Protein AF-A0A952QM50-F1 (afdb_monomer)

Nearest PDB structures (foldseek):
  8jke-assembly1_H  TM=6.661E-01  e=2.172E+00  Streptomyces coelicolor A3(2)
  1eif-assembly1_A  TM=3.981E-01  e=1.928E+00  Methanocaldococcus jannaschii
  8y0w-assembly1_5  TM=3.726E-01  e=3.294E+00  Homo sapiens

Foldseek 3Di:
DDDDPDDDPDPDDDDQDVVRFDWDDLQVWIDGVVVQWTPDFACQLVPDDGPPDDDDPPDDDDDDDRHRDPCLSQVLHPGRTHDQVVCPPQADDSRSHCDPVRVVSVVQSPPDPAQHPVQLVVLLVVLLVVVVVVQVVQQVVVVVDPVADPPSHPPPDPVVSVVSSVRSNQVSQFDDDDPDTDRPVVVVVVPDPDPPPPQAFFDDFLNFTWGWWDQDWDQDPLGIFGKTWIGTPVDPFIAIDGDPVFFPDKDFDQQDQDDLVLCQRRLVVVVHHSPDQCCVPSVAGWDWAADSPARMITIGGPRVVVVRPPHDGNSVSNND

Solvent-accessible surface area (backbone atoms only — not comparable to full-atom values): 19666 Å² total; per-residue (Å²): 136,82,87,82,80,79,81,77,86,59,97,66,75,84,76,79,53,92,86,65,74,70,72,45,82,35,84,80,34,42,35,27,72,93,75,60,24,42,82,47,68,60,55,56,45,67,66,59,95,70,90,82,69,86,64,62,94,86,47,79,76,76,90,74,82,79,65,72,33,76,68,62,50,42,64,83,41,93,51,51,36,65,39,55,88,80,36,74,88,84,48,84,67,90,51,52,53,92,47,82,72,49,60,48,54,63,67,65,68,57,90,58,103,62,72,52,76,66,45,32,53,49,27,17,50,49,31,35,52,52,54,49,51,54,40,50,55,50,36,49,57,44,75,74,35,86,89,53,64,96,77,73,45,66,80,85,54,70,67,57,56,58,50,24,32,53,46,11,40,54,56,40,48,53,45,68,66,85,96,45,73,51,45,74,64,61,68,65,64,72,75,56,93,66,79,77,75,73,86,53,57,63,48,78,56,82,92,40,67,12,44,54,61,53,72,42,82,45,81,46,94,93,45,77,45,63,31,40,33,34,43,38,85,90,43,98,46,30,35,71,49,76,38,74,94,53,49,79,45,78,45,79,49,79,75,66,87,44,71,70,54,37,47,23,52,53,29,45,77,72,77,40,54,68,83,60,70,46,33,83,79,66,79,44,59,51,38,79,40,38,35,84,54,80,34,34,36,34,33,26,46,37,65,58,61,57,69,61,55,79,53,47,47,22,57,62,59,67,75,107

Radius of gyration: 29.77 Å; Cα contacts (8 Å, |Δi|>4): 403; chains: 1; bounding box: 66×48×97 Å

Secondary structure (DSSP, 8-state):
---------SSPPPPPPTTPPP-EEETTEEEEGGGTEESS---TTTT-----S---TTPPPP-------HHHHTTT-S-TT-SGGG-TTT---SSS---HHHHHHHHHHS-SSPPPHHHHHHHHHHHHHHHHHHHHHHHHHHHT-TTS-TT-SGGG--HHHHHHHHHHHHHHT-EEETTEEE-THHHHHTS----------EEEETTEEEE--EEEEEEETTEEEEEEEEE-SSSSSEEEE--GGG-SEEEE----SSHHHHHHHHHHHTT--TT--THHHHSS-EEEEE-SSTTEEEEEEHHHHHHT-SB--THHHHH-

Sequence (320 aa):
MDSASADNVGNEPPRLIPFAHLVVQMRNRAYMPQLGRFLQPDPNATALTLIEATSFHGRGMGALVAAFDVQGLYGDGMNLYEYLGSSPWNSSDPLGLYEWDDFWEDAFSANFGLPGPSDFITGALQSLVEEYSANLDWDVEWALNWDLPDDAHSRLDNRWVVTAMGRGLYDAFDFGIGDHRFNPLDRFAVGSGSKSRFHQRRIGVGGGSANFSARIHIKVKSGSYHVNVFRSPKYKHKFVVFPESAIKEKVRITPQGNSDADIAAANARFGKSRRYNWVNEYGVPCTWHHDNVRGRLYLVPSDLHNRVKPHIGGGKTWYE

Mean predicted aligned error: 18.15 Å

Structure (mmCIF, N/CA/C/O backbone):
data_AF-A0A952QM50-F1
#
_entry.id   AF-A0A952QM50-F1
#
loop_
_atom_site.group_PDB
_atom_site.id
_atom_site.type_symbol
_atom_site.label_atom_id
_atom_site.label_alt_id
_atom_site.label_comp_id
_atom_site.label_asym_id
_atom_site.label_entity_id
_atom_site.label_seq_id
_atom_site.pdbx_PDB_ins_code
_atom_site.Cartn_x
_atom_site.Cartn_y
_atom_site.Cartn_z
_atom_site.occupancy
_atom_site.B_iso_or_equiv
_atom_site.auth_seq_id
_atom_site.auth_comp_id
_atom_site.auth_asym_id
_atom_site.auth_atom_id
_atom_site.pdbx_PDB_model_num
ATOM 1 N N . MET A 1 1 ? 43.927 0.955 -67.830 1.00 43.06 1 MET A N 1
ATOM 2 C CA . MET A 1 1 ? 42.917 -0.115 -67.723 1.00 43.06 1 MET A CA 1
ATOM 3 C C . MET A 1 1 ? 41.588 0.564 -67.893 1.00 43.06 1 MET A C 1
ATOM 5 O O . MET A 1 1 ? 41.245 1.420 -67.087 1.00 43.06 1 MET A O 1
ATOM 9 N N . ASP A 1 2 ? 40.989 0.295 -69.041 1.00 38.09 2 ASP A N 1
ATOM 10 C CA . ASP A 1 2 ? 39.933 1.091 -69.636 1.00 38.09 2 ASP A CA 1
ATOM 11 C C . ASP A 1 2 ? 38.591 0.963 -68.918 1.00 38.09 2 ASP A C 1
ATOM 13 O O . ASP A 1 2 ? 38.259 -0.050 -68.303 1.00 38.09 2 ASP A O 1
ATOM 17 N N . SER A 1 3 ? 37.848 2.056 -69.034 1.00 51.47 3 SER A N 1
ATOM 18 C CA . SER A 1 3 ? 36.453 2.263 -68.679 1.00 51.47 3 SER A CA 1
ATOM 19 C C . SER A 1 3 ? 35.520 1.141 -69.137 1.00 51.47 3 SER A C 1
ATOM 21 O O . SER A 1 3 ? 35.507 0.778 -70.312 1.00 51.47 3 SER A O 1
ATOM 23 N N . ALA A 1 4 ? 34.622 0.731 -68.244 1.00 41.38 4 ALA A N 1
ATOM 24 C CA . ALA A 1 4 ? 33.346 0.132 -68.612 1.00 41.38 4 ALA A CA 1
ATOM 25 C C . ALA A 1 4 ? 32.219 0.891 -67.895 1.00 41.38 4 ALA A C 1
ATOM 27 O O . ALA A 1 4 ? 31.665 0.429 -66.901 1.00 41.38 4 ALA A O 1
ATOM 28 N N . SER A 1 5 ? 31.906 2.093 -68.385 1.00 46.12 5 SER A N 1
ATOM 29 C CA . SER A 1 5 ? 30.578 2.673 -68.197 1.00 46.12 5 SER A CA 1
ATOM 30 C C . SER A 1 5 ? 29.661 2.024 -69.229 1.00 46.12 5 SER A C 1
ATOM 32 O O . SER A 1 5 ? 29.795 2.277 -70.425 1.00 46.12 5 SER A O 1
ATOM 34 N N . ALA A 1 6 ? 28.770 1.143 -68.783 1.00 48.94 6 ALA A N 1
ATOM 35 C CA . ALA A 1 6 ? 27.661 0.713 -69.617 1.00 48.94 6 ALA A CA 1
ATOM 36 C C . ALA A 1 6 ? 26.685 1.891 -69.729 1.00 48.94 6 ALA A C 1
ATOM 38 O O . ALA A 1 6 ? 26.122 2.331 -68.726 1.00 48.94 6 ALA A O 1
ATOM 39 N N . ASP A 1 7 ? 26.539 2.424 -70.940 1.00 46.28 7 ASP A N 1
ATOM 40 C CA . ASP A 1 7 ? 25.549 3.443 -71.262 1.00 46.28 7 ASP A CA 1
ATOM 41 C C . ASP A 1 7 ? 24.138 2.908 -70.977 1.00 46.28 7 ASP A C 1
ATOM 43 O O . ASP A 1 7 ? 23.662 1.960 -71.607 1.00 46.28 7 ASP A O 1
ATOM 47 N N . ASN A 1 8 ? 23.467 3.533 -70.008 1.00 46.00 8 ASN A N 1
ATOM 48 C CA . ASN A 1 8 ? 22.067 3.292 -69.682 1.00 46.00 8 ASN A CA 1
ATOM 49 C C . ASN A 1 8 ? 21.171 3.949 -70.738 1.00 46.00 8 ASN A C 1
ATOM 51 O O . ASN A 1 8 ? 20.809 5.122 -70.630 1.00 46.00 8 ASN A O 1
ATOM 55 N N . VAL A 1 9 ? 20.767 3.181 -71.747 1.00 52.59 9 VAL A N 1
ATOM 56 C CA . VAL A 1 9 ? 19.596 3.517 -72.562 1.00 52.59 9 VAL A CA 1
ATOM 57 C C . VAL A 1 9 ? 18.373 2.888 -71.894 1.00 52.59 9 VAL A C 1
ATOM 59 O O . VAL A 1 9 ? 18.065 1.720 -72.106 1.00 52.59 9 VAL A O 1
ATOM 62 N N . GLY A 1 10 ? 17.684 3.678 -71.070 1.00 48.19 10 GLY A N 1
ATOM 63 C CA . GLY A 1 10 ? 16.445 3.292 -70.390 1.00 48.19 10 GLY A CA 1
ATOM 64 C C . GLY A 1 10 ? 16.613 3.150 -68.878 1.00 48.19 10 GLY A C 1
ATOM 65 O O . GLY A 1 10 ? 17.671 2.770 -68.399 1.00 48.19 10 GLY A O 1
ATOM 66 N N . ASN A 1 11 ? 15.554 3.472 -68.135 1.00 57.72 11 ASN A N 1
ATOM 67 C CA . ASN A 1 11 ? 15.418 3.443 -66.669 1.00 57.72 11 ASN A CA 1
ATOM 68 C C . ASN A 1 11 ? 15.654 2.062 -65.992 1.00 57.72 11 ASN A C 1
ATOM 70 O O . ASN A 1 11 ? 15.053 1.783 -64.956 1.00 57.72 11 ASN A O 1
ATOM 74 N N . GLU A 1 12 ? 16.486 1.171 -66.536 1.00 50.12 12 GLU A N 1
ATOM 75 C CA . GLU A 1 12 ? 16.910 -0.036 -65.824 1.00 50.12 12 GLU A CA 1
ATOM 76 C C . GLU A 1 12 ? 17.997 0.323 -64.791 1.00 50.12 12 GLU A C 1
ATOM 78 O O . GLU A 1 12 ? 18.983 0.983 -65.134 1.00 50.12 12 GLU A O 1
ATOM 83 N N . PRO A 1 13 ? 17.857 -0.093 -63.517 1.00 55.81 13 PRO A N 1
ATOM 84 C CA . PRO A 1 13 ? 18.956 0.004 -62.567 1.00 55.81 13 PRO A CA 1
ATOM 85 C C . PRO A 1 13 ? 20.148 -0.818 -63.091 1.00 55.81 13 PRO A C 1
ATOM 87 O O . PRO A 1 13 ? 19.938 -1.870 -63.704 1.00 55.81 13 PRO A O 1
ATOM 90 N N . PRO A 1 14 ? 21.395 -0.361 -62.869 1.00 61.56 14 PRO A N 1
ATOM 91 C CA . PRO A 1 14 ? 22.587 -1.019 -63.393 1.00 61.56 14 PRO A CA 1
ATOM 92 C C . PRO A 1 14 ? 22.577 -2.509 -63.040 1.00 61.56 14 PRO A C 1
ATOM 94 O O . PRO A 1 14 ? 22.462 -2.888 -61.872 1.00 61.56 14 PRO A O 1
ATOM 97 N N . ARG A 1 15 ? 22.671 -3.363 -64.066 1.00 61.50 15 ARG A N 1
ATOM 98 C CA . ARG A 1 15 ? 22.699 -4.818 -63.893 1.00 61.50 15 ARG A CA 1
ATOM 99 C C . ARG A 1 15 ? 23.936 -5.191 -63.081 1.00 61.50 15 ARG A C 1
ATOM 101 O O . ARG A 1 15 ? 25.042 -4.758 -63.399 1.00 61.50 15 ARG A O 1
ATOM 108 N N . LEU A 1 16 ? 23.740 -5.996 -62.038 1.00 62.84 16 LEU A N 1
ATOM 109 C CA . LEU A 1 16 ? 24.827 -6.518 -61.215 1.00 62.84 16 LEU A CA 1
ATOM 110 C C . LEU A 1 16 ? 25.832 -7.248 -62.119 1.00 62.84 16 LEU A C 1
ATOM 112 O O . LEU A 1 16 ? 25.495 -8.225 -62.787 1.00 62.84 16 LEU A O 1
ATOM 116 N N . ILE A 1 17 ? 27.059 -6.737 -62.158 1.00 65.62 17 ILE A N 1
ATOM 117 C CA . ILE A 1 17 ? 28.198 -7.356 -62.839 1.00 65.62 17 ILE A CA 1
ATOM 118 C C . ILE A 1 17 ? 28.398 -8.752 -62.215 1.00 65.62 17 ILE A C 1
ATOM 120 O O . ILE A 1 17 ? 28.196 -8.888 -61.003 1.00 65.62 17 ILE A O 1
ATOM 124 N N . PRO A 1 18 ? 28.782 -9.804 -62.965 1.00 63.22 18 PRO A N 1
ATOM 125 C CA . PRO A 1 18 ? 29.191 -11.066 -62.351 1.00 63.22 18 PRO A CA 1
ATOM 126 C C . PRO A 1 18 ? 30.206 -10.793 -61.228 1.00 63.22 18 PRO A C 1
ATOM 128 O O . PRO A 1 18 ? 31.147 -10.031 -61.441 1.00 63.22 18 PRO A O 1
ATOM 131 N N . PHE A 1 19 ? 29.990 -11.376 -60.043 1.00 62.59 19 PHE A N 1
ATOM 132 C CA . PHE A 1 19 ? 30.742 -11.127 -58.794 1.00 62.59 19 PHE A CA 1
ATOM 133 C C . PHE A 1 19 ? 30.461 -9.805 -58.056 1.00 62.59 19 PHE A C 1
ATOM 135 O O . PHE A 1 19 ? 31.158 -9.479 -57.097 1.00 62.59 19 PHE A O 1
ATOM 142 N N . ALA A 1 20 ? 29.423 -9.054 -58.427 1.00 72.38 20 ALA A N 1
ATOM 143 C CA . ALA A 1 20 ? 28.951 -7.957 -57.589 1.00 72.38 20 ALA A CA 1
ATOM 144 C C . ALA A 1 20 ? 28.348 -8.505 -56.280 1.00 72.38 20 ALA A C 1
ATOM 146 O O . ALA A 1 20 ? 27.441 -9.342 -56.286 1.00 72.38 20 ALA A O 1
ATOM 147 N N . HIS A 1 21 ? 28.856 -8.015 -55.151 1.00 79.44 21 HIS A N 1
ATOM 148 C CA . HIS A 1 21 ? 28.373 -8.352 -53.816 1.00 79.44 21 HIS A CA 1
ATOM 149 C C . HIS A 1 21 ? 27.424 -7.260 -53.312 1.00 79.44 21 HIS A C 1
ATOM 151 O O . HIS A 1 21 ? 27.748 -6.074 -53.378 1.00 79.44 21 HIS A O 1
ATOM 157 N N . LEU A 1 22 ? 26.256 -7.653 -52.794 1.00 83.88 22 LEU A N 1
ATOM 158 C CA . LEU A 1 22 ? 25.343 -6.717 -52.142 1.00 83.88 22 LEU A CA 1
ATOM 159 C C . LEU A 1 22 ? 25.907 -6.346 -50.766 1.00 83.88 22 LEU A C 1
ATOM 161 O O . LEU A 1 22 ? 26.095 -7.219 -49.919 1.00 83.88 22 LEU A O 1
ATOM 165 N N . VAL A 1 23 ? 26.137 -5.053 -50.549 1.00 87.38 23 VAL A N 1
ATOM 166 C CA . VAL A 1 23 ? 26.450 -4.481 -49.237 1.00 87.38 23 VAL A CA 1
ATOM 167 C C . VAL A 1 23 ? 25.305 -3.554 -48.857 1.00 87.38 23 VAL A C 1
ATOM 169 O O . VAL A 1 23 ? 24.953 -2.652 -49.617 1.00 87.38 23 VAL A O 1
ATOM 172 N N . VAL A 1 24 ? 24.704 -3.798 -47.698 1.00 85.56 24 VAL A N 1
ATOM 173 C CA . VAL A 1 24 ? 23.573 -3.027 -47.177 1.00 85.56 24 VAL A CA 1
ATOM 174 C C . VAL A 1 24 ? 24.088 -2.098 -46.087 1.00 85.56 24 VAL A C 1
ATOM 176 O O . VAL A 1 24 ? 24.688 -2.552 -45.115 1.00 85.56 24 VAL A O 1
ATOM 179 N N . GLN A 1 25 ? 23.862 -0.794 -46.234 1.00 84.75 25 GLN A N 1
ATOM 180 C CA . GLN A 1 25 ? 24.170 0.170 -45.180 1.00 84.75 25 GLN A CA 1
ATOM 181 C C . GLN A 1 25 ? 23.035 0.171 -44.1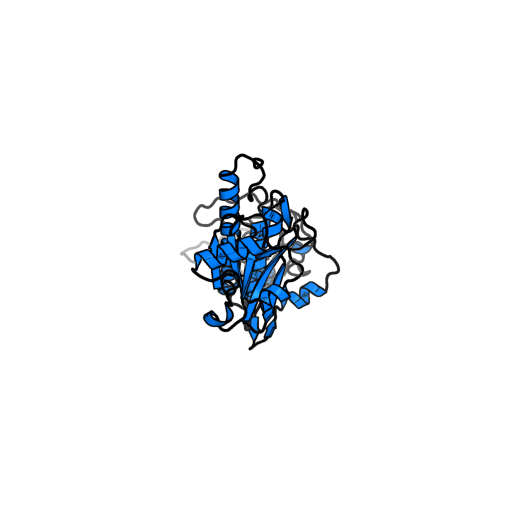45 1.00 84.75 25 GLN A C 1
ATOM 183 O O . GLN A 1 25 ? 21.910 0.557 -44.449 1.00 84.75 25 GLN A O 1
ATOM 188 N N . MET A 1 26 ? 23.339 -0.266 -42.923 1.00 77.44 26 MET A N 1
ATOM 189 C CA . MET A 1 26 ? 22.443 -0.281 -41.765 1.00 77.44 26 MET A CA 1
ATOM 190 C C . MET A 1 26 ? 22.920 0.764 -40.762 1.00 77.44 26 MET A C 1
ATOM 192 O O . MET A 1 26 ? 23.521 0.443 -39.740 1.00 77.44 26 MET A O 1
ATOM 196 N N . ARG A 1 27 ? 22.695 2.038 -41.103 1.00 79.56 27 ARG A N 1
ATOM 197 C CA . ARG A 1 27 ? 23.101 3.208 -40.307 1.00 79.56 27 ARG A CA 1
ATOM 198 C C . ARG A 1 27 ? 24.577 3.168 -39.900 1.00 79.56 27 ARG A C 1
ATOM 200 O O . ARG A 1 27 ? 25.419 3.589 -40.692 1.00 79.56 27 ARG A O 1
ATOM 207 N N . ASN A 1 28 ? 24.847 2.672 -38.692 1.00 78.44 28 ASN A N 1
ATOM 208 C CA . ASN A 1 28 ? 26.145 2.617 -38.035 1.00 78.44 28 ASN A CA 1
ATOM 209 C C . ASN A 1 28 ? 27.030 1.461 -38.541 1.00 78.44 28 ASN A C 1
ATOM 211 O O . ASN A 1 28 ? 28.240 1.500 -38.324 1.00 78.44 28 ASN A O 1
ATOM 215 N N . ARG A 1 29 ? 26.464 0.455 -39.233 1.00 84.62 29 ARG A N 1
ATOM 216 C CA . ARG A 1 29 ? 27.201 -0.716 -39.747 1.00 84.62 29 ARG A CA 1
ATOM 217 C C . ARG A 1 29 ? 26.900 -1.029 -41.215 1.00 84.62 29 ARG A C 1
ATOM 219 O O . ARG A 1 29 ? 25.840 -0.700 -41.746 1.00 84.62 29 ARG A O 1
ATOM 226 N N . ALA A 1 30 ? 27.830 -1.721 -41.872 1.00 88.31 30 ALA A N 1
ATOM 227 C CA . ALA A 1 30 ? 27.626 -2.344 -43.180 1.00 88.31 30 ALA A CA 1
ATOM 228 C C . ALA A 1 30 ? 27.364 -3.855 -43.037 1.00 88.31 30 ALA A C 1
ATOM 230 O O . ALA A 1 30 ? 28.176 -4.579 -42.461 1.00 88.31 30 ALA A O 1
ATOM 231 N N . TYR A 1 31 ? 26.246 -4.334 -43.583 1.00 85.81 31 TYR A N 1
ATOM 232 C CA . TYR A 1 31 ? 25.823 -5.736 -43.578 1.00 85.81 31 TYR A CA 1
ATOM 233 C C . TYR A 1 31 ? 26.064 -6.391 -44.943 1.00 85.81 31 TYR A C 1
ATOM 235 O O . TYR A 1 31 ? 25.773 -5.796 -45.984 1.00 85.81 31 TYR A O 1
ATOM 243 N N . MET A 1 32 ? 26.569 -7.629 -44.952 1.00 89.50 32 MET A N 1
ATOM 244 C CA . MET A 1 32 ? 26.748 -8.422 -46.170 1.00 89.50 32 MET A CA 1
ATOM 245 C C . MET A 1 32 ? 25.837 -9.660 -46.124 1.00 89.50 32 MET A C 1
ATOM 247 O O . MET A 1 32 ? 26.219 -10.673 -45.531 1.00 89.50 32 MET A O 1
ATOM 251 N N . PRO A 1 33 ? 24.659 -9.628 -46.783 1.00 85.94 33 PRO A N 1
ATOM 252 C CA . PRO A 1 33 ? 23.665 -10.703 -46.701 1.00 85.94 33 PRO A CA 1
ATOM 253 C C . PRO A 1 33 ? 24.203 -12.072 -47.115 1.00 85.94 33 PRO A C 1
ATOM 255 O O . PRO A 1 33 ? 23.854 -13.087 -46.527 1.00 85.94 33 PRO A O 1
ATOM 258 N N . GLN A 1 34 ? 25.105 -12.104 -48.098 1.00 83.69 34 GLN A N 1
ATOM 259 C CA . GLN A 1 34 ? 25.702 -13.346 -48.593 1.00 83.69 34 GLN A CA 1
ATOM 260 C C . GLN A 1 34 ? 26.579 -14.057 -47.554 1.00 83.69 34 GLN A C 1
ATOM 262 O O . GLN A 1 34 ? 26.750 -15.268 -47.636 1.00 83.69 34 GLN A O 1
ATOM 267 N N . LEU A 1 35 ? 27.134 -13.315 -46.591 1.00 83.88 35 LEU A N 1
ATOM 268 C CA . LEU A 1 35 ? 27.921 -13.867 -45.487 1.00 83.88 35 LEU A CA 1
ATOM 269 C C . LEU A 1 35 ? 27.106 -14.005 -44.193 1.00 83.88 35 LEU A C 1
ATOM 271 O O . LEU A 1 35 ? 27.619 -14.556 -43.220 1.00 83.88 35 LEU A O 1
ATOM 275 N N . GLY A 1 36 ? 25.880 -13.471 -44.161 1.00 85.69 36 GLY A N 1
ATOM 276 C CA . GLY A 1 36 ? 25.031 -13.452 -42.971 1.00 85.69 36 GLY A CA 1
ATOM 277 C C . GLY A 1 36 ? 25.654 -12.716 -41.781 1.00 85.69 36 GLY A C 1
ATOM 278 O O . GLY A 1 36 ? 25.425 -13.118 -40.648 1.00 85.69 36 GLY A O 1
ATOM 279 N N . ARG A 1 37 ? 26.483 -11.689 -42.017 1.00 85.81 37 ARG A N 1
ATOM 280 C CA . ARG A 1 37 ? 27.195 -10.957 -40.954 1.00 85.81 37 ARG A CA 1
ATOM 281 C C . ARG A 1 37 ? 27.479 -9.504 -41.307 1.00 85.81 37 ARG A C 1
ATOM 283 O O . ARG A 1 37 ? 27.465 -9.122 -42.483 1.00 85.81 37 ARG A O 1
ATOM 290 N N . PHE A 1 38 ? 27.798 -8.716 -40.287 1.00 88.25 38 PHE A N 1
ATOM 291 C CA . PHE A 1 38 ? 28.345 -7.377 -40.470 1.00 88.25 38 PHE A CA 1
ATOM 292 C C . PHE A 1 38 ? 29.803 -7.427 -40.951 1.00 88.25 38 PHE A C 1
ATOM 294 O O . PHE A 1 38 ? 30.547 -8.366 -40.667 1.00 88.25 38 PHE A O 1
ATOM 301 N N . LEU A 1 39 ? 30.207 -6.412 -41.716 1.00 86.56 39 LEU A N 1
ATOM 302 C CA . LEU A 1 39 ? 31.584 -6.224 -42.191 1.00 86.56 39 LEU A CA 1
ATOM 303 C C . LEU A 1 39 ? 32.453 -5.458 -41.185 1.00 86.56 39 LEU A C 1
ATOM 305 O O . LEU A 1 39 ? 33.673 -5.412 -41.327 1.00 86.56 39 LEU A O 1
ATOM 309 N N . GLN A 1 40 ? 31.821 -4.848 -40.186 1.00 87.44 40 GLN A N 1
ATOM 310 C CA . GLN A 1 40 ? 32.454 -4.076 -39.125 1.00 87.44 40 GLN A CA 1
ATOM 311 C C . GLN A 1 40 ? 32.080 -4.705 -37.776 1.00 87.44 40 GLN A C 1
ATOM 313 O O . GLN A 1 40 ? 30.948 -5.181 -37.652 1.00 87.44 40 GLN A O 1
ATOM 318 N N . PRO A 1 41 ? 32.997 -4.717 -36.792 1.00 80.38 41 PRO A N 1
ATOM 319 C CA . PRO A 1 41 ? 32.662 -5.136 -35.437 1.00 80.38 41 PRO A CA 1
ATOM 320 C C . PRO A 1 41 ? 31.608 -4.196 -34.844 1.00 80.38 41 PRO A C 1
ATOM 322 O O . PRO A 1 41 ? 31.580 -3.013 -35.196 1.00 80.38 41 PRO A O 1
ATOM 325 N N . ASP A 1 42 ? 30.765 -4.721 -33.957 1.00 73.44 42 ASP A N 1
ATOM 326 C CA . ASP A 1 42 ? 29.770 -3.936 -33.230 1.00 73.44 42 ASP A CA 1
ATOM 327 C C . ASP A 1 42 ? 30.431 -2.758 -32.494 1.00 73.44 42 ASP A C 1
ATOM 329 O O . ASP A 1 42 ? 31.303 -2.982 -31.647 1.00 73.44 42 ASP A O 1
ATOM 333 N N . PRO A 1 43 ? 30.083 -1.504 -32.841 1.00 68.38 43 PRO A N 1
ATOM 334 C CA . PRO A 1 43 ? 30.647 -0.344 -32.176 1.00 68.38 43 PRO A CA 1
ATOM 335 C C . PRO A 1 43 ? 29.933 -0.017 -30.851 1.00 68.38 43 PRO A C 1
ATOM 337 O O . PRO A 1 43 ? 30.342 0.929 -30.169 1.00 68.38 43 PRO A O 1
ATOM 340 N N . ASN A 1 44 ? 28.877 -0.753 -30.472 1.00 66.88 44 ASN A N 1
ATOM 341 C CA . ASN A 1 44 ? 28.189 -0.541 -29.205 1.00 66.88 44 ASN A CA 1
ATOM 342 C C . ASN A 1 44 ? 29.176 -0.681 -28.035 1.00 66.88 44 ASN A C 1
ATOM 344 O O . ASN A 1 44 ? 30.016 -1.578 -27.999 1.00 66.88 44 ASN A O 1
ATOM 348 N N . ALA A 1 45 ? 29.121 0.262 -27.097 1.00 55.44 45 ALA A N 1
ATOM 349 C CA . ALA A 1 45 ? 30.018 0.349 -25.948 1.00 55.44 45 ALA A CA 1
ATOM 350 C C . ALA A 1 45 ? 31.540 0.414 -26.252 1.00 55.44 45 ALA A C 1
ATOM 352 O O . ALA A 1 45 ? 32.338 0.368 -25.314 1.00 55.44 45 ALA A O 1
ATOM 353 N N . THR A 1 46 ? 31.991 0.621 -27.503 1.00 56.50 46 THR A N 1
ATOM 354 C CA . THR A 1 46 ? 33.429 0.769 -27.846 1.00 56.50 46 THR A CA 1
ATOM 355 C C . THR A 1 46 ? 33.948 2.212 -27.762 1.00 56.50 46 THR A C 1
ATOM 357 O O . THR A 1 46 ? 34.998 2.526 -28.324 1.00 56.50 46 THR A O 1
ATOM 360 N N . ALA A 1 47 ? 33.213 3.112 -27.095 1.00 53.44 47 ALA A N 1
ATOM 361 C CA . ALA A 1 47 ? 33.499 4.553 -26.993 1.00 53.44 47 ALA A CA 1
ATOM 362 C C . ALA A 1 47 ? 33.543 5.319 -28.337 1.00 53.44 47 ALA A C 1
ATOM 364 O O . ALA A 1 47 ? 34.008 6.460 -28.390 1.00 53.44 47 ALA A O 1
ATOM 365 N N . LEU A 1 48 ? 33.039 4.721 -29.422 1.00 58.44 48 LEU A N 1
ATOM 366 C CA . LEU A 1 48 ? 32.802 5.419 -30.683 1.00 58.44 48 LEU A CA 1
ATOM 367 C C . LEU A 1 48 ? 31.485 6.196 -30.588 1.00 58.44 48 LEU A C 1
ATOM 369 O O . LEU A 1 48 ? 30.506 5.711 -30.029 1.00 58.44 48 LEU A O 1
ATOM 373 N N . THR A 1 49 ? 31.459 7.427 -31.100 1.00 55.56 49 THR A N 1
ATOM 374 C CA . THR A 1 49 ? 30.252 8.263 -31.077 1.00 55.56 49 THR A CA 1
ATOM 375 C C . THR A 1 49 ? 29.261 7.736 -32.110 1.00 55.56 49 THR A C 1
ATOM 377 O O . THR A 1 49 ? 29.505 7.852 -33.311 1.00 55.56 49 THR A O 1
ATOM 380 N N . LEU A 1 50 ? 28.162 7.142 -31.648 1.00 62.47 50 LEU A N 1
ATOM 381 C CA . LEU A 1 50 ? 27.140 6.535 -32.496 1.00 62.47 50 LEU A CA 1
ATOM 382 C C . LEU A 1 50 ? 25.843 7.337 -32.462 1.00 62.47 50 LEU A C 1
ATOM 384 O O . LEU A 1 50 ? 25.545 8.045 -31.501 1.00 62.47 50 LEU A O 1
ATOM 388 N N . ILE A 1 51 ? 25.056 7.213 -33.530 1.00 60.62 51 ILE A N 1
ATOM 389 C CA . ILE A 1 51 ? 23.672 7.683 -33.530 1.00 60.62 51 ILE A CA 1
ATOM 390 C C . ILE A 1 51 ? 22.845 6.610 -32.813 1.00 60.62 51 ILE A C 1
ATOM 392 O O . ILE A 1 51 ? 22.395 5.657 -33.445 1.00 60.62 51 ILE A O 1
ATOM 396 N N . GLU A 1 52 ? 22.711 6.768 -31.497 1.00 56.38 52 GLU A N 1
ATOM 397 C CA . GLU A 1 52 ? 21.988 5.868 -30.577 1.00 56.38 52 GLU A CA 1
ATOM 398 C C . GLU A 1 52 ? 20.478 6.185 -30.552 1.00 56.38 52 GLU A C 1
ATOM 400 O O . GLU A 1 52 ? 19.624 5.316 -30.442 1.00 56.38 52 GLU A O 1
ATOM 405 N N . ALA A 1 53 ? 20.106 7.455 -30.761 1.00 56.19 53 ALA A N 1
ATOM 406 C CA . ALA A 1 53 ? 18.712 7.887 -30.722 1.00 56.19 53 ALA A CA 1
ATOM 407 C C . ALA A 1 53 ? 18.113 8.056 -32.125 1.00 56.19 53 ALA A C 1
ATOM 409 O O . ALA A 1 53 ? 18.559 8.874 -32.937 1.00 56.19 53 ALA A O 1
ATOM 410 N N . THR A 1 54 ? 17.010 7.358 -32.387 1.00 55.38 54 THR A N 1
ATOM 411 C CA . THR A 1 54 ? 16.145 7.665 -33.525 1.00 55.38 54 THR A CA 1
ATOM 412 C C . THR A 1 54 ? 15.379 8.965 -33.293 1.00 55.38 54 THR A C 1
ATOM 414 O O . THR A 1 54 ? 14.454 9.046 -32.488 1.00 55.38 54 THR A O 1
ATOM 417 N N . SER A 1 55 ? 15.738 10.017 -34.024 1.00 51.56 55 SER A N 1
ATOM 418 C CA . SER A 1 55 ? 14.948 11.247 -34.060 1.00 51.56 55 SER A CA 1
ATOM 419 C C . SER A 1 55 ? 13.862 11.131 -35.133 1.00 51.56 55 SER A C 1
ATOM 421 O O . SER A 1 55 ? 14.122 11.227 -36.329 1.00 51.56 55 SER A O 1
ATOM 423 N N . PHE A 1 56 ? 12.618 10.927 -34.701 1.00 49.91 56 PHE A N 1
ATOM 424 C CA . PHE A 1 56 ? 11.435 11.015 -35.561 1.00 49.91 56 PHE A CA 1
ATOM 425 C C . PHE A 1 56 ? 10.645 12.297 -35.246 1.00 49.91 56 PHE A C 1
ATOM 427 O O . PHE A 1 56 ? 10.698 12.818 -34.131 1.00 49.91 56 PHE A O 1
ATOM 434 N N . HIS A 1 57 ? 9.904 12.820 -36.229 1.00 42.84 57 HIS A N 1
ATOM 435 C CA . HIS A 1 57 ? 8.979 13.958 -36.070 1.00 42.84 57 HIS A CA 1
ATOM 436 C C . HIS A 1 57 ? 9.599 15.271 -35.543 1.00 42.84 57 HIS A C 1
ATOM 438 O O . HIS A 1 57 ? 8.956 16.015 -34.808 1.00 42.84 57 HIS A O 1
ATOM 444 N N . GLY A 1 58 ? 10.845 15.579 -35.921 1.00 43.53 58 GLY A N 1
ATOM 445 C CA . GLY A 1 58 ? 11.493 16.852 -35.566 1.00 43.53 58 GLY A CA 1
ATOM 446 C C . GLY A 1 58 ? 11.945 16.954 -34.105 1.00 43.53 58 GLY A C 1
ATOM 447 O O . GLY A 1 58 ? 12.277 18.042 -33.637 1.00 43.53 58 GLY A O 1
ATOM 448 N N . ARG A 1 59 ? 11.972 15.834 -33.372 1.00 41.69 59 ARG A N 1
ATOM 449 C CA . ARG A 1 59 ? 12.503 15.777 -32.007 1.00 41.69 59 ARG A CA 1
ATOM 450 C C . ARG A 1 59 ? 14.035 15.861 -32.048 1.00 41.69 59 ARG A C 1
ATOM 452 O O . ARG A 1 59 ? 14.673 15.094 -32.763 1.00 41.69 59 ARG A O 1
ATOM 459 N N . GLY A 1 60 ? 14.621 16.798 -31.302 1.00 45.81 60 GLY A N 1
ATOM 460 C CA . GLY A 1 60 ? 16.076 16.949 -31.214 1.00 45.81 60 GLY A CA 1
ATOM 461 C C . GLY A 1 60 ? 16.738 15.742 -30.544 1.00 45.81 60 GLY A C 1
ATOM 462 O O . GLY A 1 60 ? 16.204 15.208 -29.572 1.00 45.81 60 GLY A O 1
ATOM 463 N N . MET A 1 61 ? 17.894 15.319 -31.061 1.00 52.50 61 MET A N 1
ATOM 464 C CA . MET A 1 61 ? 18.715 14.275 -30.442 1.00 52.50 61 MET A CA 1
ATOM 465 C C . MET A 1 61 ? 19.378 14.841 -29.182 1.00 52.50 61 MET A C 1
ATOM 467 O O . MET A 1 61 ? 20.104 15.834 -29.252 1.00 52.50 61 MET A O 1
ATOM 471 N N . GLY A 1 62 ? 19.098 14.241 -28.024 1.00 51.50 62 GLY A N 1
ATOM 472 C CA . GLY A 1 62 ? 19.797 14.563 -26.782 1.00 51.50 62 GLY A CA 1
ATOM 473 C C . GLY A 1 62 ? 21.221 14.010 -26.824 1.00 51.50 62 GLY A C 1
ATOM 474 O O . GLY A 1 62 ? 21.428 12.889 -27.278 1.00 51.50 62 GLY A O 1
ATOM 475 N N . ALA A 1 63 ? 22.202 14.789 -26.369 1.00 44.25 63 ALA A N 1
ATOM 476 C CA . ALA A 1 63 ? 23.569 14.306 -26.217 1.00 44.25 63 ALA A CA 1
ATOM 477 C C . ALA A 1 63 ? 23.622 13.281 -25.072 1.00 44.25 63 ALA A C 1
ATOM 479 O O . ALA A 1 63 ? 23.471 13.645 -23.904 1.00 44.25 63 ALA A O 1
ATOM 480 N N . LEU A 1 64 ? 23.806 12.008 -25.415 1.00 51.31 64 LEU A N 1
ATOM 481 C CA . LEU A 1 64 ? 24.055 10.927 -24.467 1.00 51.31 64 LEU A CA 1
ATOM 482 C C . LEU A 1 64 ? 25.564 10.836 -24.201 1.00 51.31 64 LEU A C 1
ATOM 484 O O . LEU A 1 64 ? 26.388 10.980 -25.105 1.00 51.31 64 LEU A O 1
ATOM 488 N N . VAL A 1 65 ? 25.939 10.668 -22.933 1.00 44.66 65 VAL A N 1
ATOM 489 C CA . VAL A 1 65 ? 27.337 10.468 -22.537 1.00 44.66 65 VAL A CA 1
ATOM 490 C C . VAL A 1 65 ? 27.697 9.021 -22.853 1.00 44.66 65 VAL A C 1
ATOM 492 O O . VAL A 1 65 ? 27.198 8.117 -22.189 1.00 44.66 65 VAL A O 1
ATOM 495 N N . ALA A 1 66 ? 28.572 8.809 -23.839 1.00 48.47 66 ALA A N 1
ATOM 496 C CA . ALA A 1 66 ? 29.096 7.490 -24.180 1.00 48.47 66 ALA A CA 1
ATOM 497 C C . ALA A 1 66 ? 29.958 6.952 -23.022 1.00 48.47 66 ALA A C 1
ATOM 499 O O . ALA A 1 66 ? 31.131 7.306 -22.882 1.00 48.47 66 ALA A O 1
ATOM 500 N N . ALA A 1 67 ? 29.366 6.131 -22.155 1.00 48.66 67 ALA A N 1
ATOM 501 C CA . ALA A 1 67 ? 30.090 5.388 -21.134 1.00 48.66 67 ALA A CA 1
ATOM 502 C C . ALA A 1 67 ? 30.552 4.045 -21.721 1.00 48.66 67 ALA A C 1
ATOM 504 O O . ALA A 1 67 ? 29.772 3.326 -22.337 1.00 48.66 67 ALA A O 1
ATOM 505 N N . PHE A 1 68 ? 31.830 3.713 -21.547 1.00 44.66 68 PHE A N 1
ATOM 506 C CA . PHE A 1 68 ? 32.380 2.413 -21.928 1.00 44.66 68 PHE A CA 1
ATOM 507 C C . PHE A 1 68 ? 31.856 1.331 -20.972 1.00 44.66 68 PHE A C 1
ATOM 509 O O . PHE A 1 68 ? 32.133 1.395 -19.773 1.00 44.66 68 PHE A O 1
ATOM 516 N N . ASP A 1 69 ? 31.124 0.346 -21.497 1.00 58.41 69 ASP A N 1
ATOM 517 C CA . ASP A 1 69 ? 30.598 -0.791 -20.737 1.00 58.41 69 ASP A CA 1
ATOM 518 C C . ASP A 1 69 ? 30.974 -2.124 -21.400 1.00 58.41 69 ASP A C 1
ATOM 520 O O . ASP A 1 69 ? 30.402 -2.546 -22.403 1.00 58.41 69 ASP A O 1
ATOM 524 N N . VAL A 1 70 ? 31.944 -2.822 -20.806 1.00 53.25 70 VAL A N 1
ATOM 525 C CA . VAL A 1 70 ? 32.404 -4.141 -21.276 1.00 53.25 70 VAL A CA 1
ATOM 526 C C . VAL A 1 70 ? 31.293 -5.188 -21.189 1.00 53.25 70 VAL A C 1
ATOM 528 O O . VAL A 1 70 ? 31.295 -6.139 -21.967 1.00 53.25 70 VAL A O 1
ATOM 531 N N . GLN A 1 71 ? 30.353 -5.037 -20.252 1.00 56.84 71 GLN A N 1
ATOM 532 C CA . GLN A 1 71 ? 29.231 -5.958 -20.124 1.00 56.84 71 GLN A CA 1
ATOM 533 C C . GLN A 1 71 ? 28.225 -5.760 -21.267 1.00 56.84 71 GLN A C 1
ATOM 535 O O . GLN A 1 71 ? 27.749 -6.751 -21.813 1.00 56.84 71 GLN A O 1
ATOM 540 N N . GLY A 1 72 ? 27.973 -4.510 -21.671 1.00 57.16 72 GLY A N 1
ATOM 541 C CA . GLY A 1 72 ? 27.185 -4.173 -22.860 1.00 57.16 72 GLY A CA 1
ATOM 542 C C . GLY A 1 72 ? 27.829 -4.641 -24.170 1.00 57.16 72 GLY A C 1
ATOM 543 O O . GLY A 1 72 ? 27.139 -5.205 -25.011 1.00 57.16 72 GLY A O 1
ATOM 544 N N . LEU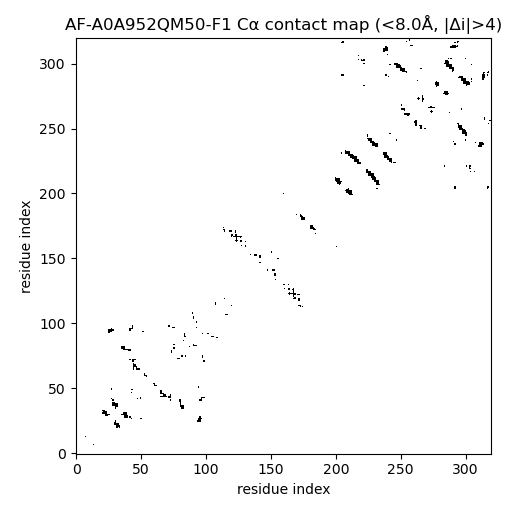 A 1 73 ? 29.158 -4.517 -24.310 1.00 62.06 73 LEU A N 1
ATOM 545 C CA . LEU A 1 73 ? 29.896 -4.936 -25.516 1.00 62.06 73 LEU A CA 1
ATOM 546 C C . LEU A 1 73 ? 29.718 -6.427 -25.861 1.00 62.06 73 LEU A C 1
ATOM 548 O O . LEU A 1 73 ? 29.717 -6.795 -27.030 1.00 62.06 73 LEU A O 1
ATOM 552 N N . TYR A 1 74 ? 29.592 -7.285 -24.846 1.00 63.12 74 TYR A N 1
ATOM 553 C CA . TYR A 1 74 ? 29.379 -8.728 -25.014 1.00 63.12 74 TYR A CA 1
ATOM 554 C C . TYR A 1 74 ? 27.935 -9.158 -24.717 1.00 63.12 74 TYR A C 1
ATOM 556 O O . TYR A 1 74 ? 27.683 -10.350 -24.520 1.00 63.12 74 TYR A O 1
ATOM 564 N N . GLY A 1 75 ? 26.992 -8.210 -24.647 1.00 62.66 75 GLY A N 1
ATOM 565 C CA . GLY A 1 75 ? 25.580 -8.489 -24.369 1.00 62.66 75 GLY A CA 1
ATOM 566 C C . GLY A 1 75 ? 24.947 -9.427 -25.401 1.00 62.66 75 GLY A C 1
ATOM 567 O O . GLY A 1 75 ? 24.194 -10.320 -25.022 1.00 62.66 75 GLY A O 1
ATOM 568 N N . ASP A 1 76 ? 25.350 -9.289 -26.668 1.00 55.44 76 ASP A N 1
ATOM 569 C CA . ASP A 1 76 ? 24.950 -10.128 -27.815 1.00 55.44 76 ASP A CA 1
ATOM 570 C C . ASP A 1 76 ? 25.881 -11.353 -28.015 1.00 55.44 76 ASP A C 1
ATOM 572 O O . ASP A 1 76 ? 25.926 -12.002 -29.056 1.00 55.44 76 ASP A O 1
ATOM 576 N N . GLY A 1 77 ? 26.689 -11.683 -27.001 1.00 67.81 77 GLY A N 1
ATOM 577 C CA . GLY A 1 77 ? 27.652 -12.782 -27.036 1.00 67.81 77 GLY A CA 1
ATOM 578 C C . GLY A 1 77 ? 29.074 -12.363 -27.427 1.00 67.81 77 GLY A C 1
ATOM 579 O O . GLY A 1 77 ? 29.421 -11.193 -27.550 1.00 67.81 77 GLY A O 1
ATOM 580 N N . MET A 1 78 ? 29.965 -13.350 -27.574 1.00 75.00 78 MET A N 1
ATOM 581 C CA . MET A 1 78 ? 31.394 -13.104 -27.852 1.00 75.00 78 MET A CA 1
ATOM 582 C C . MET A 1 78 ? 31.687 -12.747 -29.318 1.00 75.00 78 MET A C 1
ATOM 584 O O . MET A 1 78 ? 32.830 -12.442 -29.663 1.00 75.00 78 MET A O 1
ATOM 588 N N . ASN A 1 79 ? 30.683 -12.821 -30.191 1.00 76.38 79 ASN A N 1
ATOM 589 C CA . ASN A 1 79 ? 30.842 -12.638 -31.624 1.00 76.38 79 ASN A CA 1
ATOM 590 C C . ASN A 1 79 ? 30.340 -11.257 -32.059 1.00 76.38 79 ASN A C 1
ATOM 592 O O . ASN A 1 79 ? 29.198 -11.094 -32.462 1.00 76.38 79 ASN A O 1
ATOM 596 N N . LEU A 1 80 ? 31.246 -10.280 -32.079 1.00 79.31 80 LEU A N 1
ATOM 597 C CA . LEU A 1 80 ? 30.956 -8.883 -32.446 1.00 79.31 80 LEU A CA 1
ATOM 598 C C . LEU A 1 80 ? 30.530 -8.669 -33.915 1.00 79.31 80 LEU A C 1
ATOM 600 O O . LEU A 1 80 ? 30.365 -7.531 -34.345 1.00 79.31 80 LEU A O 1
ATOM 604 N N . TYR A 1 81 ? 30.426 -9.734 -34.711 1.00 79.25 81 TYR A N 1
ATOM 605 C CA . TYR A 1 81 ? 30.004 -9.692 -36.115 1.00 79.25 81 TYR A CA 1
ATOM 606 C C . TYR A 1 81 ? 28.679 -10.421 -36.350 1.00 79.25 81 TYR A C 1
ATOM 608 O O . TYR A 1 81 ? 28.237 -10.525 -37.499 1.00 79.25 81 TYR A O 1
ATOM 616 N N . GLU A 1 82 ? 28.089 -10.989 -35.298 1.00 76.94 82 GLU A N 1
ATOM 617 C CA . GLU A 1 82 ? 26.852 -11.747 -35.397 1.00 76.94 82 GLU A CA 1
ATOM 618 C C . GLU A 1 82 ? 25.699 -10.853 -35.857 1.00 76.94 82 GLU A C 1
ATOM 620 O O . GLU A 1 82 ? 25.620 -9.673 -35.529 1.00 76.94 82 GLU A O 1
ATOM 625 N N . TYR A 1 83 ? 24.845 -11.407 -36.713 1.00 74.81 83 TYR A N 1
ATOM 626 C CA . TYR A 1 83 ? 23.654 -10.727 -37.193 1.00 74.81 83 TYR A CA 1
ATOM 627 C C . TYR A 1 83 ? 22.443 -11.373 -36.532 1.00 74.81 83 TYR A C 1
ATOM 629 O O . TYR A 1 83 ? 22.165 -12.546 -36.798 1.00 74.81 83 TYR A O 1
ATOM 637 N N . LEU A 1 84 ? 21.731 -10.604 -35.702 1.00 74.25 84 LEU A N 1
ATOM 638 C CA . LEU A 1 84 ? 20.446 -10.987 -35.106 1.00 74.25 84 LEU A CA 1
ATOM 639 C C . LEU A 1 84 ? 20.489 -12.306 -34.320 1.00 74.25 84 LEU A C 1
ATOM 641 O O . LEU A 1 84 ? 19.607 -13.145 -34.502 1.00 74.25 84 LEU A O 1
ATOM 645 N N . GLY A 1 85 ? 21.554 -12.557 -33.548 1.00 73.94 85 GLY A N 1
ATOM 646 C CA . GLY A 1 85 ? 21.719 -13.822 -32.814 1.00 73.94 85 GLY A CA 1
ATOM 647 C C . GLY A 1 85 ? 21.609 -15.075 -33.699 1.00 73.94 85 GLY A C 1
ATOM 648 O O . GLY A 1 85 ? 21.102 -16.111 -33.268 1.00 73.94 85 GLY A O 1
ATOM 649 N N . SER A 1 86 ? 21.982 -14.965 -34.983 1.00 79.75 86 SER A N 1
ATOM 650 C CA . SER A 1 86 ? 21.797 -15.999 -36.013 1.00 79.75 86 SER A CA 1
ATOM 651 C C . SER A 1 86 ? 20.327 -16.371 -36.316 1.00 79.75 86 SER A C 1
ATOM 653 O O . SER A 1 86 ? 20.065 -17.399 -36.947 1.00 79.75 86 SER A O 1
ATOM 655 N N . SER A 1 87 ? 19.361 -15.527 -35.936 1.00 78.56 87 SER A N 1
ATOM 656 C CA . SER A 1 87 ? 17.913 -15.729 -36.097 1.00 78.56 87 SER A CA 1
ATOM 657 C C . SER A 1 87 ? 17.227 -14.564 -36.848 1.00 78.56 87 SER A C 1
ATOM 659 O O . SER A 1 87 ? 16.371 -13.860 -36.308 1.00 78.56 87 SER A O 1
ATOM 661 N N . PRO A 1 88 ? 17.510 -14.384 -38.154 1.00 72.75 88 PRO A N 1
ATOM 662 C CA . PRO A 1 88 ? 17.010 -13.248 -38.936 1.00 72.75 88 PRO A CA 1
ATOM 663 C C . PRO A 1 88 ? 15.504 -13.278 -39.247 1.00 72.75 88 PRO A C 1
ATOM 665 O O . PRO A 1 88 ? 14.991 -12.357 -39.875 1.00 72.75 88 PRO A O 1
ATOM 668 N N . TRP A 1 89 ? 14.797 -14.350 -38.878 1.00 67.44 89 TRP A N 1
ATOM 669 C CA . TRP A 1 89 ? 13.348 -14.465 -39.075 1.00 67.44 89 TRP A CA 1
ATOM 670 C C . TRP A 1 89 ? 12.538 -13.940 -37.883 1.00 67.44 89 TRP A C 1
ATOM 672 O O . TRP A 1 89 ? 11.403 -13.510 -38.069 1.00 67.44 89 TRP A O 1
ATOM 682 N N . ASN A 1 90 ? 13.112 -13.987 -36.676 1.00 67.38 90 ASN A N 1
ATOM 683 C CA . ASN A 1 90 ? 12.404 -13.658 -35.435 1.00 67.38 90 ASN A CA 1
ATOM 684 C C . ASN A 1 90 ? 12.892 -12.369 -34.771 1.00 67.38 90 ASN A C 1
ATOM 686 O O . ASN A 1 90 ? 12.188 -11.861 -33.908 1.00 67.38 90 ASN A O 1
ATOM 690 N N . SER A 1 91 ? 14.053 -11.856 -35.173 1.00 68.56 91 SER A N 1
ATOM 691 C CA . SER A 1 91 ? 14.670 -10.683 -34.554 1.00 68.56 91 SER A CA 1
ATOM 692 C C . SER A 1 91 ? 14.875 -9.589 -35.606 1.00 68.56 91 SER A C 1
ATOM 694 O O . SER A 1 91 ? 14.966 -9.875 -36.806 1.00 68.56 91 SER A O 1
ATOM 696 N N . SER A 1 92 ? 14.928 -8.325 -35.186 1.00 73.31 92 SER A N 1
ATOM 697 C CA . SER A 1 92 ? 15.218 -7.192 -36.067 1.00 73.31 92 SER A CA 1
ATOM 698 C C . SER A 1 92 ? 16.193 -6.227 -35.392 1.00 73.31 92 SER A C 1
ATOM 700 O O . SER A 1 92 ? 16.109 -6.020 -34.196 1.00 73.31 92 SER A O 1
ATOM 702 N N . ASP A 1 93 ? 17.135 -5.650 -36.144 1.00 65.50 93 ASP A N 1
ATOM 703 C CA . ASP A 1 93 ? 18.137 -4.697 -35.628 1.00 65.50 93 ASP A CA 1
ATOM 704 C C . ASP A 1 93 ? 18.109 -3.454 -36.534 1.00 65.50 93 ASP A C 1
ATOM 706 O O . ASP A 1 93 ? 18.841 -3.369 -37.530 1.00 65.50 93 ASP A O 1
ATOM 710 N N . PRO A 1 94 ? 17.196 -2.500 -36.268 1.00 63.97 94 PRO A N 1
ATOM 711 C CA . PRO A 1 94 ? 17.006 -1.316 -37.105 1.00 63.97 94 PRO A CA 1
ATOM 712 C C . PRO A 1 94 ? 18.153 -0.300 -37.009 1.00 63.97 94 PRO A C 1
ATOM 714 O O . PRO A 1 94 ? 18.231 0.620 -37.839 1.00 63.97 94 PRO A O 1
ATOM 717 N N . LEU A 1 95 ? 18.998 -0.410 -35.977 1.00 63.84 95 LEU A N 1
ATOM 718 C CA . LEU A 1 95 ? 20.080 0.531 -35.681 1.00 63.84 95 LEU A CA 1
ATOM 719 C C . LEU A 1 95 ? 21.461 0.004 -36.054 1.00 63.84 95 LEU A C 1
ATOM 721 O O . LEU A 1 95 ? 22.403 0.798 -36.153 1.00 63.84 95 LEU A O 1
ATOM 725 N N . GLY A 1 96 ? 21.571 -1.294 -36.323 1.00 61.47 96 GLY A N 1
ATOM 726 C CA . GLY A 1 96 ? 22.866 -1.940 -36.366 1.00 61.47 96 GLY A CA 1
ATOM 727 C C . GLY A 1 96 ? 23.527 -1.886 -34.988 1.00 61.47 96 GLY A C 1
ATOM 728 O O . GLY A 1 96 ? 24.741 -1.720 -34.960 1.00 61.47 96 GLY A O 1
ATOM 729 N N . LEU A 1 97 ? 22.759 -1.917 -33.899 1.00 61.81 97 LEU A N 1
ATOM 730 C CA . LEU A 1 97 ? 23.211 -1.853 -32.510 1.00 61.81 97 LEU A CA 1
ATOM 731 C C . LEU A 1 97 ? 22.246 -2.711 -31.698 1.00 61.81 97 LEU A C 1
ATOM 733 O O . LEU A 1 97 ? 21.083 -2.341 -31.591 1.00 61.81 97 LEU A O 1
ATOM 737 N N . TYR A 1 98 ? 22.718 -3.836 -31.155 1.00 56.44 98 TYR A N 1
ATOM 738 C CA . TYR A 1 98 ? 21.894 -4.623 -30.241 1.00 56.44 98 TYR A CA 1
ATOM 739 C C . TYR A 1 98 ? 21.955 -3.965 -28.859 1.00 56.44 98 TYR A C 1
ATOM 741 O O . TYR A 1 98 ? 23.005 -3.968 -28.204 1.00 56.44 98 TYR A O 1
ATOM 749 N N . GLU A 1 99 ? 20.871 -3.311 -28.451 1.00 56.28 99 GLU A N 1
ATOM 750 C CA . GLU A 1 99 ? 20.782 -2.540 -27.205 1.00 56.28 99 GLU A CA 1
ATOM 751 C C . GLU A 1 99 ? 19.845 -3.213 -26.188 1.00 56.28 99 GLU A C 1
ATOM 753 O O . GLU A 1 99 ? 19.201 -4.226 -26.452 1.00 56.28 99 GLU A O 1
ATOM 758 N N . TRP A 1 100 ? 19.770 -2.658 -24.974 1.00 43.97 100 TRP A N 1
ATOM 759 C CA . TRP A 1 100 ? 18.907 -3.143 -23.885 1.00 43.97 100 TRP A CA 1
ATOM 760 C C . TRP A 1 100 ? 17.434 -3.319 -24.299 1.00 43.97 100 TRP A C 1
ATOM 762 O O . TRP A 1 100 ? 16.738 -4.145 -23.710 1.00 43.97 100 TRP A O 1
ATOM 772 N N . ASP A 1 101 ? 16.977 -2.583 -25.313 1.00 50.56 101 ASP A N 1
ATOM 773 C CA . ASP A 1 101 ? 15.631 -2.679 -25.882 1.00 50.56 101 ASP A CA 1
ATOM 774 C C . ASP A 1 101 ? 15.405 -3.974 -26.696 1.00 50.56 101 ASP A C 1
ATOM 776 O O . ASP A 1 101 ? 14.280 -4.476 -26.720 1.00 50.56 101 ASP A O 1
ATOM 780 N N . ASP A 1 102 ? 16.451 -4.593 -27.254 1.00 53.31 102 ASP A N 1
ATOM 781 C CA . ASP A 1 102 ? 16.334 -5.810 -28.074 1.00 53.31 102 ASP A CA 1
ATOM 782 C C . ASP A 1 102 ? 16.355 -7.096 -27.225 1.00 53.31 102 ASP A C 1
ATOM 784 O O . ASP A 1 102 ? 15.642 -8.057 -27.518 1.00 53.31 102 ASP A O 1
ATOM 788 N N . PHE A 1 103 ? 17.048 -7.084 -26.073 1.00 50.16 103 PHE A N 1
ATOM 789 C CA . PHE A 1 103 ? 16.912 -8.132 -25.043 1.00 50.16 103 PHE A CA 1
ATOM 790 C C . PHE A 1 103 ? 15.444 -8.340 -24.638 1.00 50.16 103 PHE A C 1
ATOM 792 O O . PHE A 1 103 ? 15.014 -9.463 -24.358 1.00 50.16 103 PHE A O 1
ATOM 799 N N . TRP A 1 104 ? 14.667 -7.255 -24.608 1.00 49.16 104 TRP A N 1
ATOM 800 C CA . TRP A 1 104 ? 13.237 -7.316 -24.346 1.00 49.16 104 TRP A CA 1
ATOM 801 C C . TRP A 1 104 ? 12.469 -7.925 -25.523 1.00 49.16 104 TRP A C 1
ATOM 803 O O . TRP A 1 104 ? 11.614 -8.774 -25.285 1.00 49.16 104 TRP A O 1
ATOM 813 N N . GLU A 1 105 ? 12.788 -7.579 -26.772 1.00 48.53 105 GLU A N 1
ATOM 814 C CA . GLU A 1 105 ? 12.142 -8.162 -27.961 1.00 48.53 105 GLU A CA 1
ATOM 815 C C . GLU A 1 105 ? 12.308 -9.699 -28.012 1.00 48.53 105 GLU A C 1
ATOM 817 O O . GLU A 1 105 ? 11.329 -10.432 -28.199 1.00 48.53 105 GLU A O 1
ATOM 822 N N . ASP A 1 106 ? 13.503 -10.205 -27.693 1.00 48.00 106 ASP A N 1
ATOM 823 C CA . ASP A 1 106 ? 13.797 -11.643 -27.641 1.00 48.00 106 ASP A CA 1
ATOM 824 C C . ASP A 1 106 ? 13.180 -12.352 -26.418 1.00 48.00 106 ASP A C 1
ATOM 826 O O . ASP A 1 106 ? 12.694 -13.483 -26.525 1.00 48.00 106 ASP A O 1
ATOM 830 N N . ALA A 1 107 ? 13.119 -11.695 -25.253 1.00 46.81 107 ALA A N 1
ATOM 831 C CA . ALA A 1 107 ? 12.438 -12.236 -24.073 1.00 46.81 107 ALA A CA 1
ATOM 832 C C . ALA A 1 107 ? 10.904 -12.313 -24.247 1.00 46.81 107 ALA A C 1
ATOM 834 O O . ALA A 1 107 ? 10.254 -13.137 -23.596 1.00 46.81 107 ALA A O 1
ATOM 835 N N . PHE A 1 108 ? 10.328 -11.479 -25.123 1.00 46.44 108 PHE A N 1
ATOM 836 C CA . PHE A 1 108 ? 8.886 -11.370 -25.368 1.00 46.44 108 PHE A CA 1
ATOM 837 C C . PHE A 1 108 ? 8.375 -12.148 -26.596 1.00 46.44 108 PHE A C 1
ATOM 839 O O . PHE A 1 108 ? 7.163 -12.337 -26.717 1.00 46.44 108 PHE A O 1
ATOM 846 N N . SER A 1 109 ? 9.248 -12.643 -27.482 1.00 47.66 109 SER A N 1
ATOM 847 C CA . SER A 1 109 ? 8.848 -13.444 -28.658 1.00 47.66 109 SER A CA 1
ATOM 848 C C . SER A 1 109 ? 8.540 -14.918 -28.331 1.00 47.66 109 SER A C 1
ATOM 850 O O . SER A 1 109 ? 7.854 -15.614 -29.090 1.00 47.66 109 SER A O 1
ATOM 852 N N . ALA A 1 110 ? 8.976 -15.410 -27.167 1.00 45.28 110 ALA A N 1
ATOM 853 C CA . ALA A 1 110 ? 8.675 -16.755 -26.695 1.00 45.28 110 ALA A CA 1
ATOM 854 C C . ALA A 1 110 ? 7.281 -16.810 -26.043 1.00 45.28 110 ALA A C 1
ATOM 856 O O . ALA A 1 110 ? 7.093 -16.403 -24.901 1.00 45.28 110 ALA A O 1
ATOM 857 N N . ASN A 1 111 ? 6.313 -17.369 -26.776 1.00 41.41 111 ASN A N 1
ATOM 858 C CA . ASN A 1 111 ? 4.895 -17.565 -26.434 1.00 41.41 111 ASN A CA 1
ATOM 859 C C . ASN A 1 111 ? 4.647 -18.538 -25.247 1.00 41.41 111 ASN A C 1
ATOM 861 O O . ASN A 1 111 ? 3.871 -19.490 -25.339 1.00 41.41 111 ASN A O 1
ATOM 865 N N . PHE A 1 112 ? 5.344 -18.345 -24.131 1.00 43.25 112 PHE A N 1
ATOM 866 C CA . PHE A 1 112 ? 4.975 -18.861 -22.816 1.00 43.25 112 PHE A CA 1
ATOM 867 C C . PHE A 1 112 ? 3.972 -17.877 -22.215 1.00 43.25 112 PHE A C 1
ATOM 869 O O . PHE A 1 112 ? 4.145 -16.688 -22.426 1.00 43.25 112 PHE A O 1
ATOM 876 N N . GLY A 1 113 ? 2.946 -18.339 -21.489 1.00 48.81 113 GLY A N 1
ATOM 877 C CA . GLY A 1 113 ? 1.888 -17.519 -20.859 1.00 48.81 113 GLY A CA 1
ATOM 878 C C . GLY A 1 113 ? 2.371 -16.526 -19.789 1.00 48.81 113 GLY A C 1
ATOM 879 O O . GLY A 1 113 ? 1.924 -16.566 -18.645 1.00 48.81 113 GLY A O 1
ATOM 880 N N . LEU A 1 114 ? 3.315 -15.679 -20.171 1.00 54.53 114 LEU A N 1
ATOM 881 C CA . LEU A 1 114 ? 3.877 -14.541 -19.482 1.00 54.53 114 LEU A CA 1
ATOM 882 C C . LEU A 1 114 ? 2.986 -13.317 -19.762 1.00 54.53 114 LEU A C 1
ATOM 884 O O . LEU A 1 114 ? 2.215 -13.326 -20.727 1.00 54.53 114 LEU A O 1
ATOM 888 N N . PRO A 1 115 ? 3.060 -12.278 -18.916 1.00 57.81 115 PRO A N 1
ATOM 889 C CA . PRO A 1 115 ? 2.337 -11.032 -19.140 1.00 57.81 115 PRO A CA 1
ATOM 890 C C . PRO A 1 115 ? 2.675 -10.468 -20.521 1.00 57.81 115 PRO A C 1
ATOM 892 O O . PRO A 1 115 ? 3.812 -10.580 -20.983 1.00 57.81 115 PRO A O 1
ATOM 895 N N . GLY A 1 116 ? 1.694 -9.875 -21.196 1.00 62.78 116 GLY A N 1
ATOM 896 C CA . GLY A 1 116 ? 1.955 -9.219 -22.472 1.00 62.78 116 GLY A CA 1
ATOM 897 C C . GLY A 1 116 ? 2.761 -7.928 -22.268 1.00 62.78 116 GLY A C 1
ATOM 898 O O . GLY A 1 116 ? 2.733 -7.355 -21.175 1.00 62.78 116 GLY A O 1
ATOM 899 N N . PRO A 1 117 ? 3.404 -7.379 -23.315 1.00 58.69 117 PRO A N 1
ATOM 900 C CA . PRO A 1 117 ? 4.052 -6.062 -23.257 1.00 58.69 117 PRO A CA 1
ATOM 901 C C . PRO A 1 117 ? 3.140 -4.963 -22.681 1.00 58.69 117 PRO A C 1
ATOM 903 O O . PRO A 1 117 ? 3.589 -4.074 -21.956 1.00 58.69 117 PRO A O 1
ATOM 906 N N . SER A 1 118 ? 1.831 -5.059 -22.937 1.00 62.38 118 SER A N 1
ATOM 907 C CA . SER A 1 118 ? 0.820 -4.156 -22.382 1.00 62.38 118 SER A CA 1
ATOM 908 C C . SER A 1 118 ? 0.712 -4.214 -20.860 1.00 62.38 118 SER A C 1
ATOM 910 O O . SER A 1 118 ? 0.499 -3.175 -20.239 1.00 62.38 118 SER A O 1
ATOM 912 N N . ASP A 1 119 ? 0.864 -5.387 -20.246 1.00 64.69 119 ASP A N 1
ATOM 913 C CA . ASP A 1 119 ? 0.714 -5.570 -18.799 1.00 64.69 119 ASP A CA 1
ATOM 914 C C . ASP A 1 119 ? 1.904 -4.967 -18.050 1.00 64.69 119 ASP A C 1
ATOM 916 O O . ASP A 1 119 ? 1.729 -4.315 -17.022 1.00 64.69 119 ASP A O 1
ATOM 9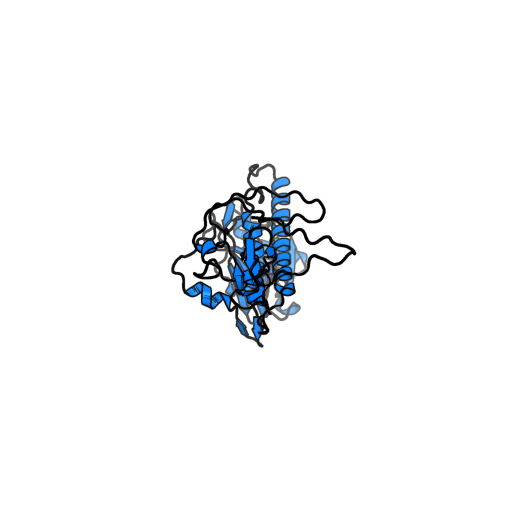20 N N . PHE A 1 120 ? 3.106 -5.085 -18.620 1.00 65.81 120 PHE A N 1
ATOM 921 C CA . PHE A 1 120 ? 4.314 -4.442 -18.105 1.00 65.81 120 PHE A CA 1
ATOM 922 C C . PHE A 1 120 ? 4.242 -2.923 -18.192 1.00 65.81 120 PHE A C 1
ATOM 924 O O . PHE A 1 120 ? 4.498 -2.238 -17.201 1.00 65.81 120 PHE A O 1
ATOM 931 N N . ILE A 1 121 ? 3.856 -2.388 -19.356 1.00 68.00 121 ILE A N 1
ATOM 932 C CA . ILE A 1 121 ? 3.696 -0.942 -19.537 1.00 68.00 121 ILE A CA 1
ATOM 933 C C . ILE A 1 121 ? 2.620 -0.421 -18.583 1.00 68.00 121 ILE A C 1
ATOM 935 O O . ILE A 1 121 ? 2.827 0.591 -17.916 1.00 68.00 121 ILE A O 1
ATOM 939 N N . THR A 1 122 ? 1.501 -1.137 -18.458 1.00 71.31 122 THR A N 1
ATOM 940 C CA . THR A 1 122 ? 0.420 -0.761 -17.541 1.00 71.31 122 THR A CA 1
ATOM 941 C C . THR A 1 122 ? 0.887 -0.806 -16.088 1.00 71.31 122 THR A C 1
ATOM 943 O O . THR A 1 122 ? 0.659 0.156 -15.361 1.00 71.31 122 THR A O 1
ATOM 946 N N . GLY A 1 123 ? 1.599 -1.854 -15.663 1.00 69.62 123 GLY A N 1
ATOM 947 C CA . GLY A 1 123 ? 2.129 -1.980 -14.303 1.00 69.62 123 GLY A CA 1
ATOM 948 C C . GLY A 1 123 ? 3.160 -0.902 -13.960 1.00 69.62 123 GLY A C 1
ATOM 949 O O . GLY A 1 123 ? 3.083 -0.281 -12.894 1.00 69.62 123 GLY A O 1
ATOM 950 N N . ALA A 1 124 ? 4.091 -0.627 -14.879 1.00 71.06 124 ALA A N 1
ATOM 951 C CA . ALA A 1 124 ? 5.090 0.431 -14.743 1.00 71.06 124 ALA A CA 1
ATOM 952 C C . ALA A 1 124 ? 4.440 1.819 -14.674 1.00 71.06 124 ALA A C 1
ATOM 954 O O . ALA A 1 124 ? 4.766 2.598 -13.777 1.00 71.06 124 ALA A O 1
ATOM 955 N N . LEU A 1 125 ? 3.489 2.116 -15.566 1.00 73.81 125 LEU A N 1
ATOM 956 C CA . LEU A 1 125 ? 2.754 3.382 -15.565 1.00 73.81 125 LEU A CA 1
ATOM 957 C C . LEU A 1 125 ? 1.887 3.532 -14.318 1.00 73.81 125 LEU A C 1
ATOM 959 O O . LEU A 1 125 ? 1.890 4.598 -13.712 1.00 73.81 125 LEU A O 1
ATOM 963 N N . GLN A 1 126 ? 1.189 2.478 -13.898 1.00 72.00 126 GLN A N 1
ATOM 964 C CA . GLN A 1 126 ? 0.373 2.504 -12.690 1.00 72.00 126 GLN A CA 1
ATOM 965 C C . GLN A 1 126 ? 1.238 2.786 -11.460 1.00 72.00 126 GLN A C 1
ATOM 967 O O . GLN A 1 126 ? 0.927 3.694 -10.695 1.00 72.00 126 GLN A O 1
ATOM 972 N N . SER A 1 127 ? 2.360 2.080 -11.308 1.00 71.62 127 SER A N 1
ATOM 973 C CA . SER A 1 127 ? 3.285 2.303 -10.190 1.00 71.62 127 SER A CA 1
ATOM 974 C C . SER A 1 127 ? 3.907 3.698 -10.224 1.00 71.62 127 SER A C 1
ATOM 976 O O . SER A 1 127 ? 4.074 4.328 -9.181 1.00 71.62 127 SER A O 1
ATOM 978 N N . LEU A 1 128 ? 4.225 4.208 -11.416 1.00 76.56 128 LEU A N 1
ATOM 979 C CA . LEU A 1 128 ? 4.750 5.558 -11.596 1.00 76.56 128 LEU A CA 1
ATOM 980 C C . LEU A 1 128 ? 3.711 6.623 -11.231 1.00 76.56 128 LEU A C 1
ATOM 982 O O . LEU A 1 128 ? 4.057 7.580 -10.544 1.00 76.56 128 LEU A O 1
ATOM 986 N N . VAL A 1 129 ? 2.452 6.454 -11.639 1.00 81.94 129 VAL A N 1
ATOM 987 C CA . VAL A 1 129 ? 1.349 7.363 -11.290 1.00 81.94 129 VAL A CA 1
ATOM 988 C C . VAL A 1 129 ? 1.047 7.308 -9.793 1.00 81.94 129 VAL A C 1
ATOM 990 O O . VAL A 1 129 ? 0.891 8.360 -9.175 1.00 81.94 129 VAL A O 1
ATOM 993 N N . GLU A 1 130 ? 1.019 6.117 -9.191 1.00 74.62 130 GLU A N 1
ATOM 994 C CA . GLU A 1 130 ? 0.841 5.940 -7.745 1.00 74.62 130 GLU A CA 1
ATOM 995 C C . GLU A 1 130 ? 1.944 6.673 -6.966 1.00 74.62 130 GLU A C 1
ATOM 997 O O . GLU A 1 130 ? 1.643 7.534 -6.136 1.00 74.62 130 GLU A O 1
ATOM 1002 N N . GLU A 1 131 ? 3.217 6.423 -7.284 1.00 77.00 131 GLU A N 1
ATOM 1003 C CA . GLU A 1 131 ? 4.351 7.063 -6.607 1.00 77.00 131 GLU A CA 1
ATOM 1004 C C . GLU A 1 131 ? 4.398 8.579 -6.869 1.00 77.00 131 GLU A C 1
ATOM 1006 O O . GLU A 1 131 ? 4.694 9.363 -5.965 1.00 77.00 131 GLU A O 1
ATOM 1011 N N . TYR A 1 132 ? 4.060 9.022 -8.083 1.00 80.62 132 TYR A N 1
ATOM 1012 C CA . TYR A 1 132 ? 3.980 10.444 -8.414 1.00 80.62 132 TYR A CA 1
ATOM 1013 C C . TYR A 1 132 ? 2.869 11.153 -7.636 1.00 80.62 132 TYR A C 1
ATOM 1015 O O . TYR A 1 132 ? 3.087 12.252 -7.132 1.00 80.62 132 TYR A O 1
ATOM 1023 N N . SER A 1 133 ? 1.701 10.521 -7.488 1.00 75.44 133 SER A N 1
ATOM 1024 C CA . SER A 1 133 ? 0.590 11.080 -6.714 1.00 75.44 133 SER A CA 1
ATOM 1025 C C . SER A 1 133 ? 0.939 11.214 -5.228 1.00 75.44 133 SER A C 1
ATOM 1027 O O . SER A 1 133 ? 0.683 12.262 -4.640 1.00 75.44 133 SER A O 1
ATOM 1029 N N . ALA A 1 134 ? 1.617 10.216 -4.648 1.00 70.94 134 ALA A N 1
ATOM 1030 C CA . ALA A 1 134 ? 2.087 10.266 -3.264 1.00 70.94 134 ALA A CA 1
ATOM 1031 C C . ALA A 1 134 ? 3.134 11.372 -3.044 1.00 70.94 134 ALA A C 1
ATOM 1033 O O . ALA A 1 134 ? 3.112 12.060 -2.025 1.00 70.94 134 ALA A O 1
ATOM 1034 N N . ASN A 1 135 ? 4.026 11.579 -4.016 1.00 78.50 135 ASN A N 1
ATOM 1035 C CA . ASN A 1 135 ? 4.994 12.676 -3.987 1.00 78.50 135 ASN A CA 1
ATOM 1036 C C . ASN A 1 135 ? 4.344 14.044 -4.088 1.00 78.50 135 ASN A C 1
ATOM 1038 O O . ASN A 1 135 ? 4.769 14.962 -3.401 1.00 78.50 135 ASN A O 1
ATOM 1042 N N . LEU A 1 136 ? 3.346 14.189 -4.960 1.00 83.25 136 LEU A N 1
ATOM 1043 C CA . LEU A 1 136 ? 2.618 15.442 -5.096 1.00 83.25 136 LEU A CA 1
ATOM 1044 C C . LEU A 1 136 ? 1.888 15.795 -3.803 1.00 83.25 136 LEU A C 1
ATOM 1046 O O . LEU A 1 136 ? 1.953 16.946 -3.391 1.00 83.25 136 LEU A O 1
ATOM 1050 N N . ASP A 1 137 ? 1.242 14.826 -3.153 1.00 74.75 137 ASP A N 1
ATOM 1051 C CA . ASP A 1 137 ? 0.570 15.050 -1.868 1.00 74.75 137 ASP A CA 1
ATOM 1052 C C . ASP A 1 137 ? 1.577 15.505 -0.794 1.00 74.75 137 ASP A C 1
ATOM 1054 O O . ASP A 1 137 ? 1.364 16.516 -0.126 1.00 74.75 137 ASP A O 1
ATOM 1058 N N . TRP A 1 138 ? 2.740 14.843 -0.718 1.00 74.00 138 TRP A N 1
ATOM 1059 C CA . TRP A 1 138 ? 3.840 15.245 0.168 1.00 74.00 138 TRP A CA 1
ATOM 1060 C C . TRP A 1 138 ? 4.389 16.644 -0.149 1.00 74.00 138 TRP A C 1
ATOM 1062 O O . TRP A 1 138 ? 4.580 17.455 0.754 1.00 74.00 138 TRP A O 1
ATOM 1072 N N . ASP A 1 139 ? 4.636 16.945 -1.424 1.00 81.50 139 ASP A N 1
ATOM 1073 C CA . ASP A 1 139 ? 5.150 18.243 -1.865 1.00 81.50 139 ASP A CA 1
ATOM 1074 C C . ASP A 1 139 ? 4.136 19.364 -1.585 1.00 81.50 139 ASP A C 1
ATOM 1076 O O . ASP A 1 139 ? 4.532 20.482 -1.269 1.00 81.50 139 ASP A O 1
ATOM 1080 N N . VAL A 1 140 ? 2.830 19.086 -1.658 1.00 81.81 140 VAL A N 1
ATOM 1081 C CA . VAL A 1 140 ? 1.783 20.045 -1.277 1.00 81.81 140 VAL A CA 1
ATOM 1082 C C . VAL A 1 140 ? 1.789 20.283 0.233 1.00 81.81 140 VAL A C 1
ATOM 1084 O O . VAL A 1 140 ? 1.745 21.438 0.655 1.00 81.81 140 VAL A O 1
ATOM 1087 N N . GLU A 1 141 ? 1.884 19.234 1.057 1.00 71.88 141 GLU A N 1
ATOM 1088 C CA . GLU A 1 141 ? 2.006 19.390 2.515 1.00 71.88 141 GLU A CA 1
ATOM 1089 C C . GLU A 1 141 ? 3.269 20.169 2.904 1.00 71.88 141 GLU A C 1
ATOM 1091 O O . GLU A 1 141 ? 3.211 21.040 3.774 1.00 71.88 141 GLU A O 1
ATOM 1096 N N . TRP A 1 142 ? 4.388 19.897 2.228 1.00 88.12 142 TRP A N 1
ATOM 1097 C CA . TRP A 1 142 ? 5.627 20.651 2.376 1.00 88.12 142 TRP A CA 1
ATOM 1098 C C . TRP A 1 142 ? 5.447 22.126 1.999 1.00 88.12 142 TRP A C 1
ATOM 1100 O O . TRP A 1 142 ? 5.740 22.999 2.811 1.00 88.12 142 TRP A O 1
ATOM 1110 N N . ALA A 1 143 ? 4.893 22.417 0.819 1.00 89.12 143 ALA A N 1
ATOM 1111 C CA . ALA A 1 143 ? 4.718 23.784 0.325 1.00 89.12 143 ALA A CA 1
ATOM 1112 C C . ALA A 1 143 ? 3.751 24.626 1.178 1.00 89.12 143 ALA A C 1
ATOM 1114 O O . ALA A 1 143 ? 3.816 25.855 1.167 1.00 89.12 143 ALA A O 1
ATOM 1115 N N . LEU A 1 144 ? 2.840 23.980 1.911 1.00 81.25 144 LEU A N 1
ATOM 1116 C CA . LEU A 1 144 ? 1.920 24.643 2.838 1.00 81.25 144 LEU A CA 1
ATOM 1117 C C . LEU A 1 144 ? 2.519 24.860 4.238 1.00 81.25 144 LEU A C 1
ATOM 1119 O O . LEU A 1 144 ? 1.913 25.568 5.045 1.00 81.25 144 LEU A O 1
ATOM 1123 N N . ASN A 1 145 ? 3.679 24.273 4.540 1.00 78.06 145 ASN A N 1
ATOM 1124 C CA . ASN A 1 145 ? 4.298 24.311 5.859 1.00 78.06 145 ASN A CA 1
ATOM 1125 C C . ASN A 1 145 ? 5.649 25.044 5.842 1.00 78.06 145 ASN A C 1
ATOM 1127 O O . ASN A 1 145 ? 6.695 24.455 5.586 1.00 78.06 145 ASN A O 1
ATOM 1131 N N . TRP A 1 146 ? 5.612 26.323 6.215 1.00 90.31 146 TRP A N 1
ATOM 1132 C CA . TRP A 1 146 ? 6.775 27.217 6.268 1.00 90.31 146 TRP A CA 1
ATOM 1133 C C . TRP A 1 146 ? 7.810 26.869 7.346 1.00 90.31 146 TRP A C 1
ATOM 1135 O O . TRP A 1 146 ? 8.905 27.424 7.329 1.00 90.31 146 TRP A O 1
ATOM 1145 N N . ASP A 1 147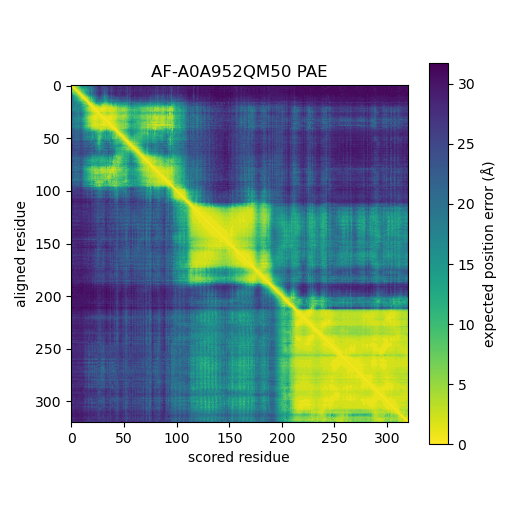 ? 7.488 25.965 8.276 1.00 86.62 147 ASP A N 1
ATOM 1146 C CA . ASP A 1 147 ? 8.443 25.496 9.286 1.00 86.62 147 ASP A CA 1
ATOM 1147 C C . ASP A 1 147 ? 9.359 24.380 8.748 1.00 86.62 147 ASP A C 1
ATOM 1149 O O . ASP A 1 147 ? 10.309 23.972 9.425 1.00 86.62 147 ASP A O 1
ATOM 1153 N N . LEU A 1 148 ? 9.074 23.839 7.555 1.00 76.12 148 LEU A N 1
ATOM 1154 C CA . LEU A 1 148 ? 9.918 22.834 6.916 1.00 76.12 148 LEU A CA 1
ATOM 1155 C C . LEU A 1 148 ? 11.044 23.492 6.102 1.00 76.12 148 LEU A C 1
ATOM 1157 O O . LEU A 1 148 ? 10.820 24.521 5.470 1.00 76.12 148 LEU A O 1
ATOM 1161 N N . PRO A 1 149 ? 12.245 22.886 6.065 1.00 83.38 149 PRO A N 1
ATOM 1162 C CA . PRO A 1 149 ? 13.325 23.337 5.193 1.00 83.38 149 PRO A CA 1
ATOM 1163 C C . PRO A 1 149 ? 12.928 23.357 3.711 1.00 83.38 149 PRO A C 1
ATOM 1165 O O . PRO A 1 149 ? 12.174 22.492 3.254 1.00 83.38 149 PRO A O 1
ATOM 1168 N N . ASP A 1 150 ? 13.521 24.274 2.945 1.00 88.00 150 ASP A N 1
ATOM 1169 C CA . ASP A 1 150 ? 13.297 24.414 1.498 1.00 88.00 150 ASP A CA 1
ATOM 1170 C C . ASP A 1 150 ? 13.645 23.144 0.696 1.00 88.00 150 ASP A C 1
ATOM 1172 O O . ASP A 1 150 ? 13.204 22.982 -0.435 1.00 88.00 150 ASP A O 1
ATOM 1176 N N . ASP A 1 151 ? 14.424 22.225 1.268 1.00 87.31 151 ASP A N 1
ATOM 1177 C CA . ASP A 1 151 ? 14.888 20.984 0.646 1.00 87.31 151 ASP A CA 1
ATOM 1178 C C . ASP A 1 151 ? 14.095 19.739 1.109 1.00 87.31 151 ASP A C 1
ATOM 1180 O O . ASP A 1 151 ? 14.424 18.604 0.764 1.00 87.31 151 ASP A O 1
ATOM 1184 N N . ALA A 1 152 ? 13.008 19.909 1.866 1.00 80.12 152 ALA A N 1
ATOM 1185 C CA . ALA A 1 152 ? 12.196 18.789 2.351 1.00 80.12 152 ALA A CA 1
ATOM 1186 C C . ALA A 1 152 ? 11.194 18.224 1.311 1.00 80.12 152 ALA A C 1
ATOM 1188 O O . ALA A 1 152 ? 10.417 17.317 1.636 1.00 80.12 152 ALA A O 1
ATOM 1189 N N . HIS A 1 153 ? 11.227 18.702 0.060 1.00 85.44 153 HIS A N 1
ATOM 1190 C CA . HIS A 1 153 ? 10.387 18.208 -1.037 1.00 85.44 153 HIS A CA 1
ATOM 1191 C C . HIS A 1 153 ? 10.967 16.963 -1.739 1.00 85.44 153 HIS A C 1
ATOM 1193 O O . HIS A 1 153 ? 12.162 16.670 -1.721 1.00 85.44 153 HIS A O 1
ATOM 1199 N N . SER A 1 154 ? 10.108 16.212 -2.425 1.00 77.06 154 SER A N 1
ATOM 1200 C CA . SER A 1 154 ? 10.412 14.897 -3.009 1.00 77.06 154 SER A CA 1
ATOM 1201 C C . SER A 1 154 ? 11.245 14.928 -4.304 1.00 77.06 154 SER A C 1
ATOM 1203 O O . SER A 1 154 ? 11.691 13.876 -4.776 1.00 77.06 154 SER A O 1
ATOM 1205 N N . ARG A 1 155 ? 11.451 16.122 -4.882 1.00 81.19 155 ARG A N 1
ATOM 1206 C CA . ARG A 1 155 ? 12.057 16.347 -6.216 1.00 81.19 155 ARG A CA 1
ATOM 1207 C C . ARG A 1 155 ? 13.575 16.543 -6.251 1.00 81.19 155 ARG A C 1
ATOM 1209 O O . ARG A 1 155 ? 14.118 16.793 -7.321 1.00 81.19 155 ARG A O 1
ATOM 1216 N N . LEU A 1 156 ? 14.267 16.433 -5.121 1.00 78.69 156 LEU A N 1
ATOM 1217 C CA . LEU A 1 156 ? 15.735 16.534 -5.093 1.00 78.69 156 LEU A CA 1
ATOM 1218 C C . LEU A 1 156 ? 16.444 15.308 -5.681 1.00 78.69 156 LEU A C 1
ATOM 1220 O O . LEU A 1 156 ? 17.635 15.355 -5.971 1.00 78.69 156 LEU A O 1
ATOM 1224 N N . ASP A 1 157 ? 15.717 14.208 -5.854 1.00 76.19 157 ASP A N 1
ATOM 1225 C CA . ASP A 1 157 ? 16.227 12.960 -6.403 1.00 76.19 157 ASP A CA 1
ATOM 1226 C C . ASP A 1 157 ? 15.165 12.359 -7.330 1.00 76.19 157 ASP A C 1
ATOM 1228 O O . ASP A 1 157 ? 14.013 12.241 -6.926 1.00 76.19 157 ASP A O 1
ATOM 1232 N N . ASN A 1 158 ? 15.542 11.966 -8.552 1.00 78.88 158 ASN A N 1
ATOM 1233 C CA . ASN A 1 158 ? 14.664 11.315 -9.536 1.00 78.88 158 ASN A CA 1
ATOM 1234 C C . ASN A 1 158 ? 14.752 9.780 -9.520 1.00 78.88 158 ASN A C 1
ATOM 1236 O O . ASN A 1 158 ? 14.038 9.114 -10.270 1.00 78.88 158 ASN A O 1
ATOM 1240 N N . ARG A 1 159 ? 15.580 9.178 -8.654 1.00 69.69 159 ARG A N 1
ATOM 1241 C CA . ARG A 1 159 ? 15.736 7.711 -8.546 1.00 69.69 159 ARG A CA 1
ATOM 1242 C C . ARG A 1 159 ? 14.435 6.971 -8.245 1.00 69.69 159 ARG A C 1
ATOM 1244 O O . ARG A 1 159 ? 14.322 5.769 -8.484 1.00 69.69 159 ARG A O 1
ATOM 1251 N N . TRP A 1 160 ? 13.439 7.677 -7.735 1.00 72.94 160 TRP A N 1
ATOM 1252 C CA . TRP A 1 160 ? 12.120 7.118 -7.492 1.00 72.94 160 TRP A CA 1
ATOM 1253 C C . TRP A 1 160 ? 11.344 6.785 -8.747 1.00 72.94 160 TRP A C 1
ATOM 1255 O O . TRP A 1 160 ? 10.572 5.841 -8.707 1.00 72.94 160 TRP A O 1
ATOM 1265 N N . VAL A 1 161 ? 11.568 7.510 -9.845 1.00 73.69 161 VAL A N 1
ATOM 1266 C CA . VAL A 1 161 ? 10.932 7.219 -11.132 1.00 73.69 161 VAL A CA 1
ATOM 1267 C C . VAL A 1 161 ? 11.374 5.830 -11.580 1.00 73.69 161 VAL A C 1
ATOM 1269 O O . VAL A 1 161 ? 10.548 4.961 -11.834 1.00 73.69 161 VAL A O 1
ATOM 1272 N N . VAL A 1 162 ? 12.688 5.588 -11.547 1.00 69.44 162 VAL A N 1
ATOM 1273 C CA . VAL A 1 162 ? 13.293 4.289 -11.874 1.00 69.44 162 VAL A CA 1
ATOM 1274 C C . VAL A 1 162 ? 12.825 3.205 -10.904 1.00 69.44 162 VAL A C 1
ATOM 1276 O O . VAL A 1 162 ? 12.489 2.102 -11.322 1.00 69.44 162 VAL A O 1
ATOM 1279 N N . THR A 1 163 ? 12.748 3.520 -9.609 1.00 70.31 163 THR A N 1
ATOM 1280 C CA . THR A 1 163 ? 12.266 2.568 -8.596 1.00 70.31 163 THR A CA 1
ATOM 1281 C C . THR A 1 163 ? 10.789 2.214 -8.806 1.00 70.31 163 THR A C 1
ATOM 1283 O O . THR A 1 163 ? 10.425 1.048 -8.679 1.00 70.31 163 THR A O 1
ATOM 1286 N N . ALA A 1 164 ? 9.941 3.186 -9.149 1.00 69.75 164 ALA A N 1
ATOM 1287 C CA . ALA A 1 164 ? 8.517 2.985 -9.397 1.00 69.75 164 ALA A CA 1
ATOM 1288 C C . ALA A 1 164 ? 8.281 2.182 -10.679 1.00 69.75 164 ALA A C 1
ATOM 1290 O O . ALA A 1 164 ? 7.509 1.227 -10.662 1.00 69.75 164 ALA A O 1
ATOM 1291 N N . MET A 1 165 ? 9.003 2.500 -11.757 1.00 72.62 165 MET A N 1
ATOM 1292 C CA . MET A 1 165 ? 8.958 1.723 -12.997 1.00 72.62 165 MET A CA 1
ATOM 1293 C C . MET A 1 165 ? 9.449 0.291 -12.777 1.00 72.62 165 MET A C 1
ATOM 1295 O O . MET A 1 165 ? 8.760 -0.650 -13.157 1.00 72.62 165 MET A O 1
ATOM 1299 N N . GLY A 1 166 ? 10.587 0.111 -12.097 1.00 68.12 166 GLY A N 1
ATOM 1300 C CA . GLY A 1 166 ? 11.127 -1.211 -11.780 1.00 68.12 166 GLY A CA 1
ATOM 1301 C C . GLY A 1 166 ? 10.194 -2.034 -10.890 1.00 68.12 166 GLY A C 1
ATOM 1302 O O . GLY A 1 166 ? 10.049 -3.235 -11.097 1.00 68.12 166 GLY A O 1
ATOM 1303 N N . ARG A 1 167 ? 9.503 -1.393 -9.941 1.00 70.94 167 ARG A N 1
ATOM 1304 C CA . ARG A 1 167 ? 8.480 -2.045 -9.117 1.00 70.94 167 ARG A CA 1
ATOM 1305 C C . ARG A 1 167 ? 7.260 -2.449 -9.936 1.00 70.94 167 ARG A C 1
ATOM 1307 O O . ARG A 1 167 ? 6.808 -3.573 -9.786 1.00 70.94 167 ARG A O 1
ATOM 1314 N N . GLY A 1 168 ? 6.746 -1.570 -10.791 1.00 71.75 168 GLY A N 1
ATOM 1315 C CA . GLY A 1 168 ? 5.599 -1.889 -11.640 1.00 71.75 168 GLY A CA 1
ATOM 1316 C C . GLY A 1 168 ? 5.893 -2.999 -12.640 1.00 71.75 168 GLY A C 1
ATOM 1317 O O . GLY A 1 168 ? 5.048 -3.856 -12.878 1.00 71.75 168 GLY A O 1
ATOM 1318 N N . LEU A 1 169 ? 7.125 -3.032 -13.146 1.00 70.19 169 LEU A N 1
ATOM 1319 C CA . LEU A 1 169 ? 7.629 -4.114 -13.977 1.00 70.19 169 LEU A CA 1
ATOM 1320 C C . LEU A 1 169 ? 7.729 -5.426 -13.186 1.00 70.19 169 LEU A C 1
ATOM 1322 O O . LEU A 1 169 ? 7.247 -6.455 -13.642 1.00 70.19 169 LEU A O 1
ATOM 1326 N N . TYR A 1 170 ? 8.308 -5.393 -11.984 1.00 71.38 170 TYR A N 1
ATOM 1327 C CA . TYR A 1 170 ? 8.406 -6.566 -11.116 1.00 71.38 170 TYR A CA 1
ATOM 1328 C C . TYR A 1 170 ? 7.025 -7.099 -10.701 1.00 71.38 170 TYR A C 1
ATOM 1330 O O . TYR A 1 170 ? 6.808 -8.307 -10.752 1.00 71.38 170 TYR A O 1
ATOM 1338 N N . ASP A 1 171 ? 6.087 -6.219 -10.342 1.00 75.19 171 ASP A N 1
ATOM 1339 C CA . ASP A 1 171 ? 4.710 -6.579 -9.981 1.00 75.19 171 ASP A CA 1
ATOM 1340 C C . ASP A 1 171 ? 3.962 -7.189 -11.182 1.00 75.19 171 ASP A C 1
ATOM 1342 O O . ASP A 1 171 ? 3.127 -8.071 -10.991 1.00 75.19 171 ASP A O 1
ATOM 1346 N N . ALA A 1 172 ? 4.293 -6.797 -12.418 1.00 75.19 172 ALA A N 1
ATOM 1347 C CA . ALA A 1 172 ? 3.737 -7.423 -13.617 1.00 75.19 172 ALA A CA 1
ATOM 1348 C C . ALA A 1 172 ? 4.207 -8.880 -13.803 1.00 75.19 172 ALA A C 1
ATOM 1350 O O . ALA A 1 172 ? 3.455 -9.680 -14.347 1.00 75.19 172 ALA A O 1
ATOM 1351 N N . PHE A 1 173 ? 5.380 -9.270 -13.285 1.00 68.81 173 PHE A N 1
ATOM 1352 C CA . PHE A 1 173 ? 5.832 -10.672 -13.276 1.00 68.81 173 PHE A CA 1
ATOM 1353 C C . PHE A 1 173 ? 5.166 -11.542 -12.191 1.00 68.81 173 PHE A C 1
ATOM 1355 O O . PHE A 1 173 ? 5.385 -12.755 -12.174 1.00 68.81 173 PHE A O 1
ATOM 1362 N N . ASP A 1 174 ? 4.364 -10.972 -11.286 1.00 71.88 174 ASP A N 1
ATOM 1363 C CA . ASP A 1 174 ? 3.660 -11.726 -10.241 1.00 71.88 174 ASP A CA 1
ATOM 1364 C C . ASP A 1 174 ? 2.403 -12.407 -10.816 1.00 71.88 174 ASP A C 1
ATOM 1366 O O . ASP A 1 174 ? 1.302 -11.850 -10.793 1.00 71.88 174 ASP A O 1
ATOM 1370 N N . PHE A 1 175 ? 2.551 -13.627 -11.346 1.00 64.62 175 PHE A N 1
ATOM 1371 C CA . PHE A 1 175 ? 1.429 -14.388 -11.903 1.00 64.62 175 PHE A CA 1
ATOM 1372 C C . PHE A 1 175 ? 0.816 -15.362 -10.889 1.00 64.62 175 PHE A C 1
ATOM 1374 O O . PHE A 1 175 ? 1.502 -15.991 -10.080 1.00 64.62 175 PHE A O 1
ATOM 1381 N N . GLY A 1 176 ? -0.513 -15.493 -10.935 1.00 55.81 176 GLY A N 1
ATOM 1382 C CA . GLY A 1 176 ? -1.285 -16.386 -10.071 1.00 55.81 176 GLY A CA 1
ATOM 1383 C C . GLY A 1 176 ? -1.837 -17.600 -10.819 1.00 55.81 176 GLY A C 1
ATOM 1384 O O . GLY A 1 176 ? -2.561 -17.432 -11.796 1.00 55.81 176 GLY A O 1
ATOM 1385 N N . ILE A 1 177 ? -1.561 -18.815 -10.335 1.00 50.66 177 ILE A N 1
ATOM 1386 C CA . ILE A 1 177 ? -2.246 -20.049 -10.756 1.00 50.66 177 ILE A CA 1
ATOM 1387 C C . ILE A 1 177 ? -3.073 -20.546 -9.564 1.00 50.66 177 ILE A C 1
ATOM 1389 O O . ILE A 1 177 ? -2.539 -21.094 -8.597 1.00 50.66 177 ILE A O 1
ATOM 1393 N N . GLY A 1 178 ? -4.390 -20.322 -9.612 1.00 68.50 178 GLY A N 1
ATOM 1394 C CA . GLY A 1 178 ? -5.283 -20.575 -8.477 1.00 68.50 178 GLY A CA 1
ATOM 1395 C C . GLY A 1 178 ? -4.952 -19.676 -7.278 1.00 68.50 178 GLY A C 1
ATOM 1396 O O . GLY A 1 178 ? -4.823 -18.464 -7.424 1.00 68.50 178 GLY A O 1
ATOM 1397 N N . ASP A 1 179 ? -4.780 -20.274 -6.098 1.00 60.88 179 ASP A N 1
ATOM 1398 C CA . ASP A 1 179 ? -4.433 -19.568 -4.851 1.00 60.88 179 ASP A CA 1
ATOM 1399 C C . ASP A 1 179 ? -2.926 -19.274 -4.698 1.00 60.88 179 ASP A C 1
ATOM 1401 O O . ASP A 1 179 ? -2.503 -18.676 -3.702 1.00 60.88 179 ASP A O 1
ATOM 1405 N N . HIS A 1 180 ? -2.100 -19.707 -5.654 1.00 50.34 180 HIS A N 1
ATOM 1406 C CA . HIS A 1 180 ? -0.648 -19.584 -5.593 1.00 50.34 180 HIS A CA 1
ATOM 1407 C C . HIS A 1 180 ? -0.158 -18.475 -6.520 1.00 50.34 180 HIS A C 1
ATOM 1409 O O . HIS A 1 180 ? -0.454 -18.487 -7.710 1.00 50.34 180 HIS A O 1
ATOM 1415 N N . ARG A 1 181 ? 0.620 -17.539 -5.969 1.00 61.19 181 ARG A N 1
ATOM 1416 C CA . ARG A 1 181 ? 1.350 -16.513 -6.721 1.00 61.19 181 ARG A CA 1
ATOM 1417 C C . ARG A 1 181 ? 2.824 -16.873 -6.800 1.00 61.19 181 ARG A C 1
ATOM 1419 O O . ARG A 1 181 ? 3.390 -17.335 -5.806 1.00 61.19 181 ARG A O 1
ATOM 1426 N N . PHE A 1 182 ? 3.420 -16.690 -7.967 1.00 64.25 182 PHE A N 1
ATOM 1427 C CA . PHE A 1 182 ? 4.831 -16.941 -8.202 1.00 64.25 182 PHE A CA 1
ATOM 1428 C C . PHE A 1 182 ? 5.396 -15.835 -9.087 1.00 64.25 182 PHE A C 1
ATOM 1430 O O . PHE A 1 182 ? 4.878 -15.588 -10.173 1.00 64.25 182 PHE A O 1
ATOM 1437 N N . ASN A 1 183 ? 6.491 -15.222 -8.636 1.00 72.94 183 ASN A N 1
ATOM 1438 C CA . ASN A 1 183 ? 7.277 -14.319 -9.454 1.00 72.94 183 ASN A CA 1
ATOM 1439 C C . ASN A 1 183 ? 8.563 -15.045 -9.900 1.00 72.94 183 ASN A C 1
ATOM 1441 O O . ASN A 1 183 ? 9.391 -15.402 -9.057 1.00 72.94 183 ASN A O 1
ATOM 1445 N N . PRO A 1 184 ? 8.769 -15.290 -11.205 1.00 63.41 184 PRO A N 1
ATOM 1446 C CA . PRO A 1 184 ? 9.964 -15.964 -11.708 1.00 63.41 184 PRO A CA 1
ATOM 1447 C C . PRO A 1 184 ? 11.247 -15.199 -11.375 1.00 63.41 184 PRO A C 1
ATOM 1449 O O . PRO A 1 184 ? 12.293 -15.828 -11.198 1.00 63.41 184 PRO A O 1
ATOM 1452 N N . LEU A 1 185 ? 11.169 -13.874 -11.205 1.00 63.53 185 LEU A N 1
ATOM 1453 C CA . LEU A 1 185 ? 12.302 -13.037 -10.813 1.00 63.53 185 LEU A CA 1
ATOM 1454 C C . LEU A 1 185 ? 12.801 -13.337 -9.395 1.00 63.53 185 LEU A C 1
ATOM 1456 O O . LEU A 1 185 ? 13.984 -13.134 -9.113 1.00 63.53 185 LEU A O 1
ATOM 1460 N N . ASP A 1 186 ? 11.963 -13.916 -8.529 1.00 64.75 186 ASP A N 1
ATOM 1461 C CA . ASP A 1 186 ? 12.378 -14.305 -7.180 1.00 64.75 186 ASP A CA 1
ATOM 1462 C C . ASP A 1 186 ? 13.489 -15.344 -7.207 1.00 64.75 186 ASP A C 1
ATOM 1464 O O . ASP A 1 186 ? 14.371 -15.308 -6.357 1.00 64.75 186 ASP A O 1
ATOM 1468 N N . ARG A 1 187 ? 13.506 -16.246 -8.197 1.00 52.62 187 ARG A N 1
ATOM 1469 C CA . ARG A 1 187 ? 14.560 -17.266 -8.315 1.00 52.62 187 ARG A CA 1
ATOM 1470 C C . ARG A 1 187 ? 15.906 -16.683 -8.737 1.00 52.62 187 ARG A C 1
ATOM 1472 O O . ARG A 1 187 ? 16.939 -17.209 -8.329 1.00 52.62 187 ARG A O 1
ATOM 1479 N N . PHE A 1 188 ? 15.904 -15.592 -9.498 1.00 50.34 188 P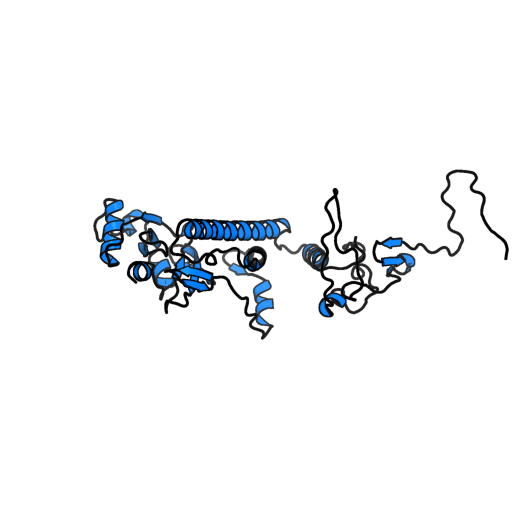HE A N 1
ATOM 1480 C CA . PHE A 1 188 ? 17.125 -14.921 -9.948 1.00 50.34 188 PHE A CA 1
ATOM 1481 C C . PHE A 1 188 ? 17.692 -13.966 -8.887 1.00 50.34 188 PHE A C 1
ATOM 1483 O O . PHE A 1 188 ? 18.902 -13.757 -8.825 1.00 50.34 188 PHE A O 1
ATOM 1490 N N . ALA A 1 189 ? 16.852 -13.466 -7.975 1.00 50.41 189 ALA A N 1
ATOM 1491 C CA . ALA A 1 189 ? 17.285 -12.623 -6.862 1.00 50.41 189 ALA A CA 1
ATOM 1492 C C . ALA A 1 189 ? 18.083 -13.375 -5.768 1.00 50.41 189 ALA A C 1
ATOM 1494 O O . ALA A 1 189 ? 18.778 -12.736 -4.979 1.00 50.41 189 ALA A O 1
ATOM 1495 N N . VAL A 1 190 ? 18.025 -14.716 -5.706 1.00 40.75 190 VAL A N 1
ATOM 1496 C CA . VAL A 1 190 ? 18.670 -15.516 -4.633 1.00 40.75 190 VAL A CA 1
ATOM 1497 C C . VAL A 1 190 ? 20.145 -15.870 -4.918 1.00 40.75 190 VAL A C 1
ATOM 1499 O O . VAL A 1 190 ? 20.863 -16.269 -4.004 1.00 40.75 190 VAL A O 1
ATOM 1502 N N . GLY A 1 191 ? 20.647 -15.696 -6.147 1.00 32.69 191 GLY A N 1
ATOM 1503 C CA . GLY A 1 191 ? 21.986 -16.172 -6.545 1.00 32.69 191 GLY A CA 1
ATOM 1504 C C . GLY A 1 191 ? 23.154 -15.190 -6.379 1.00 32.69 191 GLY A C 1
ATOM 1505 O O . GLY A 1 191 ? 24.312 -15.599 -6.423 1.00 32.69 191 GLY A O 1
ATOM 1506 N N . SER A 1 192 ? 22.891 -13.899 -6.177 1.00 34.97 192 SER A N 1
ATOM 1507 C CA . SER A 1 192 ? 23.931 -12.868 -6.100 1.00 34.97 192 SER A CA 1
ATOM 1508 C C . SER A 1 192 ? 24.148 -12.440 -4.650 1.00 34.97 192 SER A C 1
ATOM 1510 O O . SER A 1 192 ? 23.332 -11.740 -4.056 1.00 34.97 192 SER A O 1
ATOM 1512 N N . GLY A 1 193 ? 25.284 -12.831 -4.067 1.00 33.44 193 GLY A N 1
ATOM 1513 C CA . GLY A 1 193 ? 25.734 -12.410 -2.732 1.00 33.44 193 GLY A CA 1
ATOM 1514 C C . GLY A 1 193 ? 25.989 -10.901 -2.579 1.00 33.44 193 GLY A C 1
ATOM 1515 O O . GLY A 1 193 ? 26.430 -10.458 -1.518 1.00 33.44 193 GLY A O 1
ATOM 1516 N N . SER A 1 194 ? 25.692 -10.092 -3.597 1.00 32.06 194 SER A N 1
ATOM 1517 C CA . SER A 1 194 ? 25.643 -8.644 -3.474 1.00 32.06 194 SER A CA 1
ATOM 1518 C C . SER A 1 194 ? 24.241 -8.238 -3.037 1.00 32.06 194 SER A C 1
ATOM 1520 O O . SER A 1 194 ? 23.309 -8.166 -3.835 1.00 32.06 194 SER A O 1
ATOM 1522 N N . LYS A 1 195 ? 24.085 -7.943 -1.741 1.00 35.81 195 LYS A N 1
ATOM 1523 C CA . LYS A 1 195 ? 22.968 -7.126 -1.256 1.00 35.81 195 LYS A CA 1
ATOM 1524 C C . LYS A 1 195 ? 23.063 -5.779 -1.968 1.00 35.81 195 LYS A C 1
ATOM 1526 O O . LYS A 1 195 ? 23.718 -4.871 -1.451 1.00 35.81 195 LYS A O 1
ATOM 1531 N N . SER A 1 196 ? 22.449 -5.659 -3.144 1.00 32.66 196 SER A N 1
ATOM 1532 C CA . SER A 1 196 ? 22.289 -4.377 -3.810 1.00 32.66 196 SER A CA 1
ATOM 1533 C C . SER A 1 196 ? 21.545 -3.483 -2.823 1.00 32.66 196 SER A C 1
ATOM 1535 O O . SER A 1 196 ? 20.388 -3.688 -2.452 1.00 32.66 196 SER A O 1
ATOM 1537 N N . ARG A 1 197 ? 22.283 -2.534 -2.251 1.00 36.56 197 ARG A N 1
ATOM 1538 C CA . ARG A 1 197 ? 21.708 -1.498 -1.407 1.00 36.56 197 ARG A CA 1
ATOM 1539 C C . ARG A 1 197 ? 21.056 -0.514 -2.362 1.00 36.56 197 ARG A C 1
ATOM 1541 O O . ARG A 1 197 ? 21.625 0.542 -2.626 1.00 36.56 197 ARG A O 1
ATOM 1548 N N . PHE A 1 198 ? 19.887 -0.872 -2.893 1.00 35.47 198 PHE A N 1
ATOM 1549 C CA . PHE A 1 198 ? 18.974 0.118 -3.444 1.00 35.47 198 PHE A CA 1
ATOM 1550 C C . PHE A 1 198 ? 18.804 1.188 -2.363 1.00 35.47 198 PHE A C 1
ATOM 1552 O O . PHE A 1 198 ? 18.318 0.907 -1.265 1.00 35.47 198 PHE A O 1
ATOM 1559 N N . HIS A 1 199 ? 19.310 2.393 -2.624 1.00 37.81 199 HIS A N 1
ATOM 1560 C CA . HIS A 1 199 ? 19.075 3.545 -1.763 1.00 37.81 199 HIS A CA 1
ATOM 1561 C C . HIS A 1 199 ? 17.595 3.904 -1.902 1.00 37.81 199 HIS A C 1
ATOM 1563 O O . HIS A 1 199 ? 17.193 4.623 -2.810 1.00 37.81 199 HIS A O 1
ATOM 1569 N N . GLN A 1 200 ? 16.785 3.288 -1.043 1.00 45.06 200 GLN A N 1
ATOM 1570 C CA . GLN A 1 200 ? 15.333 3.393 -1.032 1.00 45.06 200 GLN A CA 1
ATOM 1571 C C . GLN A 1 200 ? 14.898 4.677 -0.317 1.00 45.06 200 GLN A C 1
ATOM 1573 O O . GLN A 1 200 ? 15.445 5.048 0.725 1.00 45.06 200 GLN A O 1
ATOM 1578 N N . ARG A 1 201 ? 13.924 5.347 -0.940 1.00 45.34 201 ARG A N 1
ATOM 1579 C CA . ARG A 1 201 ? 13.383 6.681 -0.639 1.00 45.34 201 ARG A CA 1
ATOM 1580 C C . ARG A 1 201 ? 12.929 6.897 0.792 1.00 45.34 201 ARG A C 1
ATOM 1582 O O . ARG A 1 201 ? 12.718 5.932 1.503 1.00 45.34 201 ARG A O 1
ATOM 1589 N N . ARG A 1 202 ? 12.662 8.154 1.171 1.00 43.22 202 ARG A N 1
ATOM 1590 C CA . ARG A 1 202 ? 12.230 8.584 2.509 1.00 43.22 202 ARG A CA 1
ATOM 1591 C C . ARG A 1 202 ? 10.766 9.106 2.543 1.00 43.22 202 ARG A C 1
ATOM 1593 O O . ARG A 1 202 ? 10.479 10.042 1.816 1.00 43.22 202 ARG A O 1
ATOM 1600 N N . ILE A 1 203 ? 9.872 8.571 3.393 1.00 48.50 203 ILE A N 1
ATOM 1601 C CA . ILE A 1 203 ? 8.560 9.158 3.786 1.00 48.50 203 ILE A CA 1
ATOM 1602 C C . ILE A 1 203 ? 8.781 10.112 4.955 1.00 48.50 203 ILE A C 1
ATOM 1604 O O . ILE A 1 203 ? 9.377 9.700 5.946 1.00 48.50 203 ILE A O 1
ATOM 1608 N N . GLY A 1 204 ? 8.271 11.339 4.936 1.00 45.47 204 GLY A N 1
ATOM 1609 C CA . GLY A 1 204 ? 8.292 12.157 6.146 1.00 45.47 204 GLY A CA 1
ATOM 1610 C C . GLY A 1 204 ? 7.296 11.663 7.202 1.00 45.47 204 GLY A C 1
ATOM 1611 O O . GLY A 1 204 ? 6.097 11.562 6.964 1.00 45.47 204 GLY A O 1
ATOM 1612 N N . VAL A 1 205 ? 7.793 11.324 8.391 1.00 49.97 205 VAL A N 1
ATOM 1613 C CA . VAL A 1 205 ? 6.990 10.872 9.535 1.00 49.97 205 VAL A CA 1
ATOM 1614 C C . VAL A 1 205 ? 7.443 11.635 10.772 1.00 49.97 205 VAL A C 1
ATOM 1616 O O . VAL A 1 205 ? 8.572 11.453 11.231 1.00 49.97 205 VAL A O 1
ATOM 1619 N N . GLY A 1 206 ? 6.576 12.494 11.315 1.00 51.34 206 GLY A N 1
ATOM 1620 C CA . GLY A 1 206 ? 6.870 13.261 12.533 1.00 51.34 206 GLY A CA 1
ATOM 1621 C C . GLY A 1 206 ? 8.099 14.174 12.413 1.00 51.34 206 GLY A C 1
ATOM 1622 O O . GLY A 1 206 ? 8.922 14.209 13.332 1.00 51.34 206 GLY A O 1
ATOM 1623 N N . GLY A 1 207 ? 8.260 14.846 11.264 1.00 48.38 207 GLY A N 1
ATOM 1624 C CA . GLY A 1 207 ? 9.373 15.766 10.988 1.00 48.38 207 GLY A CA 1
ATOM 1625 C C . GLY A 1 207 ? 10.698 15.103 10.584 1.00 48.38 207 GLY A C 1
ATOM 1626 O O . GLY A 1 207 ? 11.716 15.781 10.524 1.00 48.38 207 GLY A O 1
ATOM 1627 N N . GLY A 1 208 ? 10.722 13.789 10.321 1.00 39.00 208 GLY A N 1
ATOM 1628 C CA . GLY A 1 208 ? 11.923 13.067 9.878 1.00 39.00 208 GLY A CA 1
ATOM 1629 C C . GLY A 1 208 ? 11.674 12.165 8.670 1.00 39.00 208 GLY A C 1
ATOM 1630 O O . GLY A 1 208 ? 10.589 11.625 8.498 1.00 39.00 208 GLY A O 1
ATOM 1631 N N . SER A 1 209 ? 12.698 11.973 7.841 1.00 44.62 209 SER A N 1
ATOM 1632 C CA . SER A 1 209 ? 12.641 11.229 6.580 1.00 44.62 209 SER A CA 1
ATOM 1633 C C . SER A 1 209 ? 12.857 9.710 6.813 1.00 44.62 209 SER A C 1
ATOM 1635 O O . SER A 1 209 ? 13.920 9.305 7.285 1.00 44.62 209 SER A O 1
ATOM 1637 N N . ALA A 1 210 ? 11.873 8.857 6.523 1.00 51.53 210 ALA A N 1
ATOM 1638 C CA . ALA A 1 210 ? 11.818 7.424 6.849 1.00 51.53 210 ALA A CA 1
ATOM 1639 C C . ALA A 1 210 ? 12.011 6.529 5.616 1.00 51.53 210 ALA A C 1
ATOM 1641 O O . ALA A 1 210 ? 11.188 6.572 4.712 1.00 51.53 210 ALA A O 1
ATOM 1642 N N . ASN A 1 211 ? 13.043 5.681 5.572 1.00 46.34 211 ASN A N 1
ATOM 1643 C CA . ASN A 1 211 ? 13.320 4.864 4.383 1.00 46.34 211 ASN A CA 1
ATOM 1644 C C . ASN A 1 211 ? 12.175 3.836 4.094 1.00 46.34 211 ASN A C 1
ATOM 1646 O O . ASN A 1 211 ? 11.851 3.007 4.953 1.00 46.34 211 ASN A O 1
ATOM 1650 N N . PHE A 1 212 ? 11.548 3.918 2.909 1.00 56.16 212 PHE A N 1
ATOM 1651 C CA . PHE A 1 212 ? 10.489 3.063 2.325 1.00 56.16 212 PHE A CA 1
ATOM 1652 C C . PHE A 1 212 ? 11.001 1.634 2.051 1.00 56.16 212 PHE A C 1
ATOM 1654 O O . PHE A 1 212 ? 12.201 1.421 1.928 1.00 56.16 212 PHE A O 1
ATOM 1661 N N . SER A 1 213 ? 10.184 0.606 1.801 1.00 61.66 213 SER A N 1
ATOM 1662 C CA . SER A 1 213 ? 8.852 0.214 2.285 1.00 61.66 213 SER A CA 1
ATOM 1663 C C . SER A 1 213 ? 8.726 -1.266 1.923 1.00 61.66 213 SER A C 1
ATOM 1665 O O . SER A 1 213 ? 8.747 -1.610 0.742 1.00 61.66 213 SER A O 1
ATOM 1667 N N . ALA A 1 214 ? 8.628 -2.163 2.899 1.00 72.12 214 ALA A N 1
ATOM 1668 C CA . ALA A 1 214 ? 8.293 -3.542 2.569 1.00 72.12 214 ALA A CA 1
ATOM 1669 C C . ALA A 1 214 ? 6.785 -3.588 2.297 1.00 72.12 214 ALA A C 1
ATOM 1671 O O . ALA A 1 214 ? 6.002 -3.326 3.215 1.00 72.12 214 ALA A O 1
ATOM 1672 N N . ARG A 1 215 ? 6.376 -3.890 1.058 1.00 82.94 215 ARG A N 1
ATOM 1673 C CA . ARG A 1 215 ? 5.004 -4.331 0.779 1.00 82.94 215 ARG A CA 1
ATOM 1674 C C . ARG A 1 215 ? 4.917 -5.776 1.248 1.00 82.94 215 ARG A C 1
ATOM 1676 O O . ARG A 1 215 ? 5.635 -6.634 0.744 1.00 82.94 215 ARG A O 1
ATOM 1683 N N . ILE A 1 216 ? 4.107 -6.037 2.263 1.00 89.31 216 ILE A N 1
ATOM 1684 C CA . ILE A 1 216 ? 3.968 -7.371 2.844 1.00 89.31 216 ILE A CA 1
ATOM 1685 C C . ILE A 1 216 ? 2.592 -7.901 2.469 1.00 89.31 216 ILE A C 1
ATOM 1687 O O . ILE A 1 216 ? 1.577 -7.278 2.789 1.00 89.31 216 ILE A O 1
ATOM 1691 N N . HIS A 1 217 ? 2.560 -9.062 1.817 1.00 91.44 217 HIS A N 1
ATOM 1692 C CA . HIS A 1 217 ? 1.323 -9.802 1.616 1.00 91.44 217 HIS A CA 1
ATOM 1693 C C . HIS A 1 217 ? 0.930 -10.517 2.913 1.00 91.44 217 HIS A C 1
ATOM 1695 O O . HIS A 1 217 ? 1.718 -11.268 3.493 1.00 91.44 217 HIS A O 1
ATOM 1701 N N . ILE A 1 218 ? -0.288 -10.276 3.389 1.00 93.19 218 ILE A N 1
ATOM 1702 C CA . ILE A 1 218 ? -0.791 -10.800 4.655 1.00 93.19 218 ILE A CA 1
ATOM 1703 C C . ILE A 1 218 ? -2.146 -11.462 4.421 1.00 93.19 218 ILE A C 1
ATOM 1705 O O . ILE A 1 218 ? -3.127 -10.783 4.129 1.00 93.19 218 ILE A O 1
ATOM 1709 N N . LYS A 1 219 ? -2.204 -12.783 4.614 1.00 94.69 219 LYS A N 1
ATOM 1710 C CA . LYS A 1 219 ? -3.443 -13.570 4.633 1.00 94.69 219 LYS A CA 1
ATOM 1711 C C . LYS A 1 219 ? -3.908 -13.757 6.078 1.00 94.69 219 LYS A C 1
ATOM 1713 O O . LYS A 1 219 ? -3.180 -14.311 6.905 1.00 94.69 219 LYS A O 1
ATOM 1718 N N . VAL A 1 220 ? -5.103 -13.271 6.384 1.00 96.69 220 VAL A N 1
ATOM 1719 C CA . VAL A 1 220 ? -5.787 -13.393 7.680 1.00 96.69 220 VAL A CA 1
ATOM 1720 C C . VAL A 1 220 ? -7.223 -13.878 7.468 1.00 96.69 220 VAL A C 1
ATOM 1722 O O . VAL A 1 220 ? -7.648 -14.089 6.334 1.00 96.69 220 VAL A O 1
ATOM 1725 N N . LYS A 1 221 ? -7.982 -14.100 8.548 1.00 95.06 221 LYS A N 1
ATOM 1726 C CA . LYS A 1 221 ? -9.361 -14.607 8.440 1.00 95.06 221 LYS A CA 1
ATOM 1727 C C . LYS A 1 221 ? -10.281 -13.593 7.761 1.00 95.06 221 LYS A C 1
ATOM 1729 O O . LYS A 1 221 ? -11.198 -13.996 7.058 1.00 95.06 221 LYS A O 1
ATOM 1734 N N . SER A 1 222 ? -10.022 -12.301 7.961 1.00 94.75 222 SER A N 1
ATOM 1735 C CA . SER A 1 222 ? -10.765 -11.214 7.320 1.00 94.75 222 SER A CA 1
ATOM 1736 C C . SER A 1 222 ? -10.460 -11.031 5.827 1.00 94.75 222 SER A C 1
ATOM 1738 O O . SER A 1 222 ? -11.251 -10.388 5.140 1.00 94.75 222 SER A O 1
ATOM 1740 N N . GLY A 1 223 ? -9.366 -11.606 5.308 1.00 95.06 223 GLY A N 1
ATOM 1741 C CA . GLY A 1 223 ? -8.996 -11.522 3.895 1.00 95.06 223 GLY A CA 1
ATOM 1742 C C . GLY A 1 223 ? -7.488 -11.558 3.637 1.00 95.06 223 GLY A C 1
ATOM 1743 O O . GLY A 1 223 ? -6.679 -11.786 4.539 1.00 95.06 223 GLY A O 1
ATOM 1744 N N . SER A 1 224 ? -7.114 -11.313 2.382 1.00 94.38 224 SER A N 1
ATOM 1745 C CA . SER A 1 224 ? -5.723 -11.158 1.948 1.00 94.38 224 SER A CA 1
ATOM 1746 C C . SER A 1 224 ? -5.448 -9.702 1.593 1.00 94.38 224 SER A C 1
ATOM 1748 O O . SER A 1 224 ? -6.172 -9.111 0.794 1.00 94.38 224 SER A O 1
ATOM 1750 N N . TYR A 1 225 ? -4.390 -9.130 2.161 1.00 95.44 225 TYR A N 1
ATOM 1751 C CA . TYR A 1 225 ? -4.086 -7.707 2.047 1.00 95.44 225 TYR A CA 1
ATOM 1752 C C . TYR A 1 225 ? -2.619 -7.475 1.716 1.00 95.44 225 TYR A C 1
ATOM 1754 O O . TYR A 1 225 ? -1.743 -8.212 2.163 1.00 95.44 225 TYR A O 1
ATOM 1762 N N . HIS A 1 226 ? -2.350 -6.405 0.976 1.00 91.06 226 HIS A N 1
ATOM 1763 C CA . HIS A 1 226 ? -0.999 -5.913 0.736 1.00 91.06 226 HIS A CA 1
ATOM 1764 C C . HIS A 1 226 ? -0.770 -4.670 1.580 1.00 91.06 226 HIS A C 1
ATOM 1766 O O . HIS A 1 226 ? -1.356 -3.625 1.313 1.00 91.06 226 HIS A O 1
ATOM 1772 N N . VAL A 1 227 ? 0.051 -4.798 2.615 1.00 93.81 227 VAL A N 1
ATOM 1773 C CA . VAL A 1 227 ? 0.265 -3.745 3.608 1.00 93.81 227 VAL A CA 1
ATOM 1774 C C . VAL A 1 227 ? 1.637 -3.116 3.411 1.00 93.81 227 VAL A C 1
ATOM 1776 O O . VAL A 1 227 ? 2.635 -3.828 3.299 1.00 93.81 227 VAL A O 1
ATOM 1779 N N . ASN A 1 228 ? 1.700 -1.786 3.401 1.00 90.31 228 ASN A N 1
ATOM 1780 C CA . ASN A 1 228 ? 2.959 -1.061 3.273 1.00 90.31 228 ASN A CA 1
ATOM 1781 C C . ASN A 1 228 ? 3.552 -0.813 4.662 1.00 90.31 228 ASN A C 1
ATOM 1783 O O . ASN A 1 228 ? 2.897 -0.248 5.537 1.00 90.31 228 ASN A O 1
ATOM 1787 N N . VAL A 1 229 ? 4.799 -1.232 4.875 1.00 90.62 229 VAL A N 1
ATOM 1788 C CA . VAL A 1 229 ? 5.492 -1.089 6.160 1.00 90.62 229 VAL A CA 1
ATOM 1789 C C . VAL A 1 229 ? 6.764 -0.274 5.982 1.00 90.62 229 VAL A C 1
ATOM 1791 O O . VAL A 1 229 ? 7.610 -0.615 5.158 1.00 90.62 229 VAL A O 1
ATOM 1794 N N . PHE A 1 230 ? 6.937 0.766 6.793 1.00 85.44 230 PHE A N 1
ATOM 1795 C CA . PHE A 1 230 ? 8.048 1.717 6.697 1.00 85.44 230 PHE A CA 1
ATOM 1796 C C . PHE A 1 230 ? 8.790 1.837 8.031 1.00 85.44 230 PHE A C 1
ATOM 1798 O O . PHE A 1 230 ? 8.218 1.638 9.102 1.00 85.44 230 PHE A O 1
ATOM 1805 N N . ARG A 1 231 ? 10.100 2.107 7.987 1.00 81.88 231 ARG A N 1
ATOM 1806 C CA . ARG A 1 231 ? 10.930 2.312 9.186 1.00 81.88 231 ARG A CA 1
ATOM 1807 C C . ARG A 1 231 ? 11.368 3.765 9.242 1.00 81.88 231 ARG A C 1
ATOM 1809 O O . ARG A 1 231 ? 12.040 4.235 8.331 1.00 81.88 231 ARG A O 1
ATOM 1816 N N . SER A 1 232 ? 11.035 4.454 10.327 1.00 78.38 232 SER A N 1
ATOM 1817 C CA . SER A 1 232 ? 11.593 5.781 10.585 1.00 78.38 232 SER A CA 1
ATOM 1818 C C . SER A 1 232 ? 12.913 5.660 11.344 1.00 78.38 232 SER A C 1
ATOM 1820 O O . SER A 1 232 ? 12.994 4.846 12.260 1.00 78.38 232 SER A O 1
ATOM 1822 N N . PRO A 1 233 ? 13.938 6.469 11.026 1.00 76.81 233 PRO A N 1
ATOM 1823 C CA . PRO A 1 233 ? 15.152 6.539 11.835 1.00 76.81 233 PRO A CA 1
ATOM 1824 C C . PRO A 1 233 ? 14.895 7.128 13.233 1.00 76.81 233 PRO A C 1
ATOM 1826 O O . PRO A 1 233 ? 15.629 6.804 14.162 1.00 76.81 233 PRO A O 1
ATOM 1829 N N . LYS A 1 234 ? 13.848 7.953 13.399 1.00 79.50 234 LYS A N 1
ATOM 1830 C CA . LYS A 1 234 ? 13.482 8.578 14.684 1.00 79.50 234 LYS A CA 1
ATOM 1831 C C . LYS A 1 234 ? 12.831 7.586 15.653 1.00 79.50 234 LYS A C 1
ATOM 1833 O O . LYS A 1 234 ? 12.967 7.721 16.864 1.00 79.50 234 LYS A O 1
ATOM 1838 N N . TYR A 1 235 ? 12.141 6.572 15.132 1.00 82.12 235 TYR A N 1
ATOM 1839 C CA . TYR A 1 235 ? 11.306 5.678 15.928 1.00 82.12 235 TYR A CA 1
ATOM 1840 C C . TYR A 1 235 ? 11.787 4.227 15.854 1.00 82.12 235 TYR A C 1
ATOM 1842 O O . TYR A 1 235 ? 12.008 3.679 14.779 1.00 82.12 235 TYR A O 1
ATOM 1850 N N . LYS A 1 236 ? 11.879 3.551 17.007 1.00 86.25 236 LYS A N 1
ATOM 1851 C CA . LYS A 1 236 ? 12.363 2.157 17.087 1.00 86.25 236 LYS A CA 1
ATOM 1852 C C . LYS A 1 236 ? 11.485 1.153 16.327 1.00 86.25 236 LYS A C 1
ATOM 1854 O O . LYS A 1 236 ? 11.979 0.111 15.896 1.00 86.25 236 LYS A O 1
ATOM 1859 N N . HIS A 1 237 ? 10.185 1.419 16.200 1.00 85.44 237 HIS A N 1
ATOM 1860 C CA . HIS A 1 237 ? 9.259 0.496 15.545 1.00 85.44 237 HIS A CA 1
ATOM 1861 C C . HIS A 1 237 ? 8.858 0.971 14.151 1.00 85.44 237 HIS A C 1
ATOM 1863 O O . HIS A 1 237 ? 9.004 2.135 13.785 1.00 85.44 237 HIS A O 1
ATOM 1869 N N . LYS A 1 238 ? 8.335 0.020 13.379 1.00 90.12 238 LYS A N 1
ATOM 1870 C CA . LYS A 1 238 ? 7.837 0.253 12.029 1.00 90.12 238 LYS A CA 1
ATOM 1871 C C . LYS A 1 238 ? 6.504 0.988 12.086 1.00 90.12 238 LYS A C 1
ATOM 1873 O O . LYS A 1 238 ? 5.740 0.801 13.029 1.00 90.12 238 LYS A O 1
ATOM 1878 N N . PHE A 1 239 ? 6.212 1.740 11.048 1.00 90.44 239 PHE A N 1
ATOM 1879 C CA . PHE A 1 239 ? 4.888 2.255 10.765 1.00 90.44 239 PHE A CA 1
ATOM 1880 C C . PHE A 1 239 ? 4.227 1.407 9.688 1.00 90.44 239 PHE A C 1
ATOM 1882 O O . PHE A 1 239 ? 4.902 0.692 8.941 1.00 90.44 239 PHE A O 1
ATOM 1889 N N . VAL A 1 240 ? 2.904 1.481 9.627 1.00 93.12 240 VAL A N 1
ATOM 1890 C CA . VAL A 1 240 ? 2.088 0.652 8.750 1.00 93.12 240 VAL A CA 1
ATOM 1891 C C . VAL A 1 240 ? 1.057 1.537 8.064 1.00 93.12 240 VAL A C 1
ATOM 1893 O O . VAL A 1 240 ? 0.355 2.270 8.746 1.00 93.12 240 VAL A O 1
ATOM 1896 N N . VAL A 1 241 ? 0.960 1.448 6.738 1.00 92.88 241 VAL A N 1
ATOM 1897 C CA . VAL A 1 241 ? -0.169 1.983 5.968 1.00 92.88 241 VAL A CA 1
ATOM 1898 C C . VAL A 1 241 ? -0.974 0.798 5.454 1.00 92.88 241 VAL A C 1
ATOM 1900 O O . VAL A 1 241 ? -0.457 -0.058 4.726 1.00 92.88 241 VAL A O 1
ATOM 1903 N N . PHE A 1 242 ? -2.239 0.736 5.857 1.00 95.19 242 PHE A N 1
ATOM 1904 C CA . PHE A 1 242 ? -3.172 -0.276 5.372 1.00 95.19 242 PHE A CA 1
ATOM 1905 C C . PHE A 1 242 ? -3.711 0.112 3.989 1.00 95.19 242 PHE A C 1
ATOM 1907 O O . PHE A 1 242 ? -3.933 1.296 3.742 1.00 95.19 242 PHE A O 1
ATOM 1914 N N . PRO A 1 243 ? -3.930 -0.859 3.084 1.00 95.06 243 PRO A N 1
ATOM 1915 C CA . PRO A 1 243 ? -4.533 -0.577 1.788 1.00 95.06 243 PRO A CA 1
ATOM 1916 C C . PRO A 1 243 ? -6.001 -0.169 1.957 1.00 95.06 243 PRO A C 1
ATOM 1918 O O . PRO A 1 243 ? -6.661 -0.619 2.893 1.00 95.06 243 PRO A O 1
ATOM 1921 N N . GLU A 1 244 ? -6.539 0.592 1.005 1.00 95.44 244 GLU A N 1
ATOM 1922 C CA . GLU A 1 244 ? -7.955 1.000 0.978 1.00 95.44 244 GLU A CA 1
ATOM 1923 C C . GLU A 1 244 ? -8.921 -0.179 1.152 1.00 95.44 244 GLU A C 1
ATOM 1925 O O . GLU A 1 244 ? -9.884 -0.091 1.905 1.00 95.44 244 GLU A O 1
ATOM 1930 N N . SER A 1 245 ? -8.615 -1.334 0.553 1.00 96.00 245 SER A N 1
ATOM 1931 C CA . SER A 1 245 ? -9.434 -2.547 0.677 1.00 96.00 245 SER A CA 1
ATOM 1932 C C . SER A 1 245 ? -9.519 -3.116 2.102 1.00 96.00 245 SER A C 1
ATOM 1934 O O . SER A 1 245 ? -10.430 -3.889 2.409 1.00 96.00 245 SER A O 1
ATOM 1936 N N . ALA A 1 246 ? -8.582 -2.758 2.985 1.00 97.25 246 ALA A N 1
ATOM 1937 C CA . ALA A 1 246 ? -8.599 -3.134 4.395 1.00 97.25 246 ALA A CA 1
ATOM 1938 C C . ALA A 1 246 ? -9.338 -2.121 5.281 1.00 97.25 246 ALA A C 1
ATOM 1940 O O . ALA A 1 246 ? -9.718 -2.468 6.401 1.00 97.25 246 ALA A O 1
ATOM 1941 N N . ILE A 1 247 ? -9.522 -0.884 4.818 1.00 97.81 247 ILE A N 1
ATOM 1942 C CA . ILE A 1 247 ? -10.101 0.199 5.611 1.00 97.81 247 ILE A CA 1
ATOM 1943 C C . ILE A 1 247 ? -11.627 0.105 5.541 1.00 97.81 247 ILE A C 1
ATOM 1945 O O . ILE A 1 247 ? -12.220 0.172 4.471 1.00 97.81 247 ILE A O 1
ATOM 1949 N N . LYS A 1 248 ? -12.268 -0.071 6.699 1.00 97.62 248 LYS A N 1
ATOM 1950 C CA . LYS A 1 248 ? -13.732 -0.103 6.832 1.00 97.62 248 LYS A CA 1
ATOM 1951 C C . LYS A 1 248 ? -14.317 1.291 6.986 1.00 97.62 248 LYS A C 1
ATOM 1953 O O . LYS A 1 248 ? -15.323 1.593 6.367 1.00 97.62 248 LYS A O 1
ATOM 1958 N N . GLU A 1 249 ? -13.655 2.125 7.781 1.00 98.00 249 GLU A N 1
ATOM 1959 C CA . GLU A 1 249 ? -14.058 3.507 8.033 1.00 98.00 249 GLU A CA 1
ATOM 1960 C C . GLU A 1 249 ? -12.843 4.415 8.143 1.00 98.00 249 GLU A C 1
ATOM 1962 O O . GLU A 1 249 ? -11.776 4.000 8.611 1.00 98.00 249 GLU A O 1
ATOM 1967 N N . LYS A 1 250 ? -13.031 5.682 7.772 1.00 98.06 250 LYS A N 1
ATOM 1968 C CA . LYS A 1 250 ? -12.038 6.747 7.937 1.00 98.06 250 LYS A CA 1
ATOM 1969 C C . LYS A 1 250 ? -12.638 7.866 8.759 1.00 98.06 250 LYS A C 1
ATOM 1971 O O . LYS A 1 250 ? -13.752 8.308 8.496 1.00 98.06 250 LYS A O 1
ATOM 1976 N N . VAL A 1 251 ? -11.883 8.373 9.724 1.00 97.94 251 VAL A N 1
ATOM 1977 C CA . VAL A 1 251 ? -12.340 9.500 10.535 1.00 97.94 251 VAL A CA 1
ATOM 1978 C C . VAL A 1 251 ? -11.200 10.446 10.859 1.00 97.94 251 VAL A C 1
ATOM 1980 O O . VAL A 1 251 ? -10.063 10.029 11.078 1.00 97.94 251 VAL A O 1
ATOM 1983 N N . ARG A 1 252 ? -11.524 11.740 10.902 1.00 97.44 252 ARG A N 1
ATOM 1984 C CA . ARG A 1 252 ? -10.638 12.780 11.416 1.00 97.44 252 ARG A CA 1
ATOM 1985 C C . ARG A 1 252 ? -11.161 13.277 12.761 1.00 97.44 252 ARG A C 1
ATOM 1987 O O . ARG A 1 252 ? -12.306 13.715 12.874 1.00 97.44 252 ARG A O 1
ATOM 1994 N N . ILE A 1 253 ? -10.317 13.209 13.779 1.00 97.31 253 ILE A N 1
ATOM 19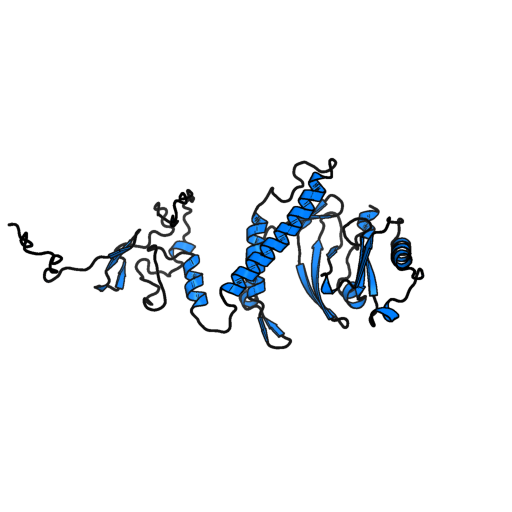95 C CA . ILE A 1 253 ? -10.581 13.683 15.136 1.00 97.31 253 ILE A CA 1
ATOM 1996 C C . ILE A 1 253 ? -9.554 14.740 15.537 1.00 97.31 253 ILE A C 1
ATOM 1998 O O . ILE A 1 253 ? -8.498 14.875 14.920 1.00 97.31 253 ILE A O 1
ATOM 2002 N N . THR A 1 254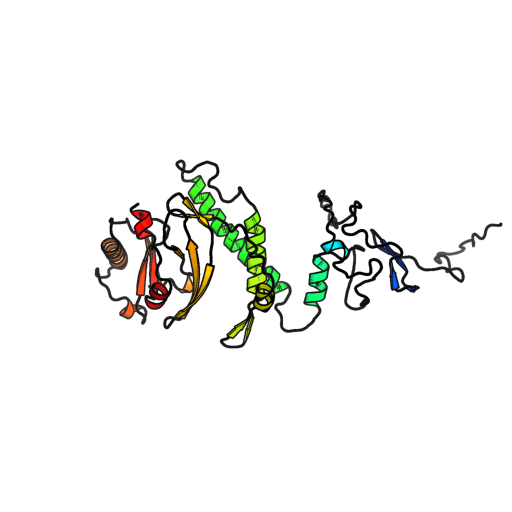 ? -9.847 15.446 16.623 1.00 96.94 254 THR A N 1
ATOM 2003 C CA . THR A 1 254 ? -8.841 16.215 17.357 1.00 96.94 254 THR A CA 1
ATOM 2004 C C . THR A 1 254 ? -8.151 15.266 18.345 1.00 96.94 254 THR A C 1
ATOM 2006 O O . THR A 1 254 ? -8.854 14.741 19.212 1.00 96.94 254 THR A O 1
ATOM 2009 N N . PRO A 1 255 ? -6.830 15.013 18.230 1.00 96.06 255 PRO A N 1
ATOM 2010 C CA . PRO A 1 255 ? -6.108 14.128 19.148 1.00 96.06 255 PRO A CA 1
ATOM 2011 C C . PRO A 1 255 ? -6.270 14.555 20.611 1.00 96.06 255 PRO A C 1
ATOM 2013 O O . PRO A 1 255 ? -6.105 15.734 20.923 1.00 96.06 255 PRO A O 1
ATOM 2016 N N . GLN A 1 256 ? -6.570 13.609 21.502 1.00 94.56 256 GLN A N 1
ATOM 2017 C CA . GLN A 1 256 ? -6.882 13.878 22.915 1.00 94.56 256 GLN A CA 1
ATOM 2018 C C . GLN A 1 256 ? -5.748 13.531 23.893 1.00 94.56 256 GLN A C 1
ATOM 2020 O O . GLN A 1 256 ? -5.946 13.537 25.107 1.00 94.56 256 GLN A O 1
ATOM 2025 N N . GLY A 1 257 ? -4.553 13.211 23.397 1.00 90.25 257 GLY A N 1
ATOM 2026 C CA . GLY A 1 257 ? -3.375 12.935 24.231 1.00 90.25 257 GLY A CA 1
ATOM 2027 C C . GLY A 1 257 ? -3.187 11.462 24.596 1.00 90.25 257 GLY A C 1
ATOM 2028 O O . GLY A 1 257 ? -2.153 11.100 25.147 1.00 90.25 257 GLY A O 1
ATOM 2029 N N . ASN A 1 258 ? -4.162 10.592 24.313 1.00 94.12 258 ASN A N 1
ATOM 2030 C CA . ASN A 1 258 ? -4.043 9.152 24.540 1.00 94.12 258 ASN A CA 1
ATOM 2031 C C . ASN A 1 258 ? -4.918 8.346 23.569 1.00 94.12 258 ASN A C 1
ATOM 2033 O O . ASN A 1 258 ? -5.972 8.804 23.128 1.00 94.12 258 ASN A O 1
ATOM 2037 N N . SER A 1 259 ? -4.497 7.112 23.280 1.00 93.50 259 SER A N 1
ATOM 2038 C CA . SER A 1 259 ? -5.156 6.248 22.295 1.00 93.50 259 SER A CA 1
ATOM 2039 C C . SER A 1 259 ? -6.606 5.921 22.643 1.00 93.50 259 SER A C 1
ATOM 2041 O O . SER A 1 259 ? -7.443 5.849 21.751 1.00 93.50 259 SER A O 1
ATOM 2043 N N . ASP A 1 260 ? -6.924 5.730 23.922 1.00 95.06 260 ASP A N 1
ATOM 2044 C CA . ASP A 1 260 ? -8.268 5.330 24.349 1.00 95.06 260 ASP A CA 1
ATOM 2045 C C . ASP A 1 260 ? -9.287 6.461 24.185 1.00 95.06 260 ASP A C 1
ATOM 2047 O O . ASP A 1 260 ? -10.451 6.211 23.865 1.00 95.06 260 ASP A O 1
ATOM 2051 N N . ALA A 1 261 ? -8.859 7.699 24.418 1.00 96.50 261 ALA A N 1
ATOM 2052 C CA . ALA A 1 261 ? -9.650 8.902 24.208 1.00 96.50 261 ALA A CA 1
ATOM 2053 C C . ALA A 1 261 ? -9.833 9.191 22.711 1.00 96.50 261 ALA A C 1
ATOM 2055 O O . ALA A 1 261 ? -10.943 9.503 22.284 1.00 96.50 261 ALA A O 1
ATOM 2056 N N . ASP A 1 262 ? -8.800 8.964 21.897 1.00 96.81 262 ASP A N 1
ATOM 2057 C CA . ASP A 1 262 ? -8.905 9.056 20.437 1.00 96.81 262 ASP A CA 1
ATOM 2058 C C . ASP A 1 262 ? -9.898 8.041 19.865 1.00 96.81 262 ASP A C 1
ATOM 2060 O O . ASP A 1 262 ? -10.754 8.386 19.055 1.00 96.81 262 ASP A O 1
ATOM 2064 N N . ILE A 1 263 ? -9.824 6.789 20.327 1.00 96.75 263 ILE A N 1
ATOM 2065 C CA . ILE A 1 263 ? -10.760 5.724 19.949 1.00 96.75 263 ILE A CA 1
ATOM 2066 C C . ILE A 1 263 ? -12.190 6.092 20.361 1.00 96.75 263 ILE A C 1
ATOM 2068 O O . ILE A 1 263 ? -13.132 5.889 19.593 1.00 96.75 263 ILE A O 1
ATOM 2072 N N . ALA A 1 264 ? -12.364 6.656 21.560 1.00 97.69 264 ALA A N 1
ATOM 2073 C CA . ALA A 1 264 ? -13.662 7.129 22.028 1.00 97.69 264 ALA A CA 1
ATOM 2074 C C . ALA A 1 264 ? -14.213 8.251 21.135 1.00 97.69 264 ALA A C 1
ATOM 2076 O O . ALA A 1 264 ? -15.380 8.202 20.752 1.00 97.69 264 ALA A O 1
ATOM 2077 N N . ALA A 1 265 ? -13.374 9.228 20.779 1.00 97.88 265 ALA A N 1
ATOM 2078 C CA . ALA A 1 265 ? -13.734 10.335 19.901 1.00 97.88 265 ALA A CA 1
ATOM 2079 C C . ALA A 1 265 ? -14.066 9.852 18.480 1.00 97.88 265 ALA A C 1
ATOM 2081 O O . ALA A 1 265 ? -15.036 10.321 17.884 1.00 97.88 265 ALA A O 1
ATOM 2082 N N . ALA A 1 266 ? -13.311 8.880 17.961 1.00 97.94 266 ALA A N 1
ATOM 2083 C CA . ALA A 1 266 ? -13.583 8.230 16.684 1.00 97.94 266 ALA A CA 1
ATOM 2084 C C . ALA A 1 266 ? -14.948 7.528 16.704 1.00 97.94 266 ALA A C 1
ATOM 2086 O O . ALA A 1 266 ? -15.782 7.807 15.852 1.00 97.94 266 ALA A O 1
ATOM 2087 N N . ASN A 1 267 ? -15.234 6.708 17.721 1.00 98.25 267 ASN A N 1
ATOM 2088 C CA . ASN A 1 267 ? -16.544 6.064 17.880 1.00 98.25 267 ASN A CA 1
ATOM 2089 C C . ASN A 1 267 ? -17.690 7.087 18.015 1.00 98.25 267 ASN A C 1
ATOM 2091 O O . ASN A 1 267 ? -18.747 6.913 17.407 1.00 98.25 267 ASN A O 1
ATOM 2095 N N . ALA A 1 268 ? -17.474 8.178 18.759 1.00 98.00 268 ALA A N 1
ATOM 2096 C CA . ALA A 1 268 ? -18.471 9.230 18.951 1.00 98.00 268 ALA A CA 1
ATOM 2097 C C . ALA A 1 268 ? -18.850 9.942 17.641 1.00 98.00 268 ALA A C 1
ATOM 2099 O O . ALA A 1 268 ? -20.009 10.317 17.472 1.00 98.00 268 ALA A O 1
ATOM 2100 N N . ARG A 1 269 ? -17.921 10.071 16.679 1.00 98.19 269 ARG A N 1
ATOM 2101 C CA . ARG A 1 269 ? -18.216 10.617 15.338 1.00 98.19 269 ARG A CA 1
ATOM 2102 C C . ARG A 1 269 ? -19.239 9.788 14.558 1.00 98.19 269 ARG A C 1
ATOM 2104 O O . ARG A 1 269 ? -19.935 10.352 13.724 1.00 98.19 269 ARG A O 1
ATOM 2111 N N . PHE A 1 270 ? -19.368 8.500 14.869 1.00 97.69 270 PHE A N 1
ATOM 2112 C CA . PHE A 1 270 ? -20.365 7.596 14.285 1.00 97.69 270 PHE A CA 1
ATOM 2113 C C . PHE A 1 270 ? -21.576 7.368 15.208 1.00 97.69 270 PHE A C 1
ATOM 2115 O O . PHE A 1 270 ? -22.337 6.422 15.011 1.00 97.69 270 PHE A O 1
ATOM 2122 N N . GLY A 1 271 ? -21.743 8.183 16.260 1.00 98.00 271 GLY A N 1
ATOM 2123 C CA . GLY A 1 271 ? -22.824 8.021 17.239 1.00 98.00 271 GLY A CA 1
ATOM 2124 C C . GLY A 1 271 ? -22.733 6.723 18.051 1.00 98.00 271 GLY A C 1
ATOM 2125 O O . GLY A 1 271 ? -23.737 6.256 18.586 1.00 98.00 271 GLY A O 1
ATOM 2126 N N . LYS A 1 272 ? -21.548 6.105 18.127 1.00 98.12 272 LYS A N 1
ATOM 2127 C CA . LYS A 1 272 ? -21.333 4.834 18.825 1.00 98.12 272 LYS A CA 1
ATOM 2128 C C . LYS A 1 272 ? -20.798 5.060 20.242 1.00 98.12 272 LYS A C 1
ATOM 2130 O O . LYS A 1 272 ? -20.191 6.085 20.550 1.00 98.12 272 LYS A O 1
ATOM 2135 N N . SER A 1 273 ? -20.992 4.073 21.118 1.00 97.75 273 SER A N 1
ATOM 2136 C CA . SER A 1 273 ? -20.456 4.120 22.484 1.00 97.75 273 SER A CA 1
ATOM 2137 C C . SER A 1 273 ? -18.922 4.055 22.501 1.00 97.75 273 SER A C 1
ATOM 2139 O O . SER A 1 273 ? -18.285 3.551 21.574 1.00 97.75 273 SER A O 1
ATOM 2141 N N . ARG A 1 274 ? -18.301 4.516 23.597 1.00 96.81 274 ARG A N 1
ATOM 2142 C CA . ARG A 1 274 ? -16.832 4.545 23.753 1.00 96.81 274 ARG A CA 1
ATOM 2143 C C . ARG A 1 274 ? -16.154 3.201 23.451 1.00 96.81 274 ARG A C 1
ATOM 2145 O O . ARG A 1 274 ? -15.068 3.192 22.882 1.00 96.81 274 ARG A O 1
ATOM 2152 N N . ARG A 1 275 ? -16.782 2.083 23.823 1.00 95.38 275 ARG A N 1
ATOM 2153 C CA . ARG A 1 275 ? -16.285 0.711 23.607 1.00 95.38 275 ARG A CA 1
ATOM 2154 C C . ARG A 1 275 ? -17.202 -0.075 22.668 1.00 95.38 275 ARG A C 1
ATOM 2156 O O . ARG A 1 275 ? -17.547 -1.219 22.951 1.00 95.38 275 ARG A O 1
ATOM 2163 N N . TYR A 1 276 ? -17.652 0.563 21.592 1.00 97.69 276 TYR A N 1
ATOM 2164 C CA . TYR A 1 276 ? -18.528 -0.084 20.626 1.00 97.69 276 TYR A CA 1
ATOM 2165 C C . TYR A 1 276 ? -17.856 -1.300 19.977 1.00 97.69 276 TYR A C 1
ATOM 2167 O O . TYR A 1 276 ? -16.692 -1.249 19.575 1.00 97.69 276 TYR A O 1
ATOM 2175 N N . ASN A 1 277 ? -18.607 -2.399 19.885 1.00 97.19 277 ASN A N 1
ATOM 2176 C CA . ASN A 1 277 ? -18.153 -3.625 19.249 1.00 97.19 277 ASN A CA 1
ATOM 2177 C C . ASN A 1 277 ? -18.502 -3.608 17.755 1.00 97.19 277 ASN A C 1
ATOM 2179 O O . ASN A 1 277 ? -19.613 -3.958 17.358 1.00 97.19 277 ASN A O 1
ATOM 2183 N N . TRP A 1 278 ? -17.521 -3.247 16.932 1.00 97.38 278 TRP A N 1
ATOM 2184 C CA . TRP A 1 278 ? -17.658 -3.165 15.477 1.00 97.38 278 TRP A CA 1
ATOM 2185 C C . TRP A 1 278 ? -17.907 -4.515 14.778 1.00 97.38 278 TRP A C 1
ATOM 2187 O O . TRP A 1 278 ? -18.281 -4.522 13.606 1.00 97.38 278 TRP A O 1
ATOM 2197 N N . VAL A 1 279 ? -17.784 -5.651 15.484 1.00 97.62 279 VAL A N 1
ATOM 2198 C CA . VAL A 1 279 ? -18.156 -6.980 14.952 1.00 97.62 279 VAL A CA 1
ATOM 2199 C C . VAL A 1 279 ? -19.614 -7.012 14.500 1.00 97.62 279 VAL A C 1
ATOM 2201 O O . VAL A 1 279 ? -19.918 -7.634 13.489 1.00 97.62 279 VAL A O 1
ATOM 2204 N N . ASN A 1 280 ? -20.506 -6.322 15.215 1.00 96.06 280 ASN A N 1
ATOM 2205 C CA . ASN A 1 280 ? -21.940 -6.336 14.917 1.00 96.06 280 ASN A CA 1
ATOM 2206 C C . ASN A 1 280 ? -22.275 -5.707 13.555 1.00 96.06 280 ASN A C 1
ATOM 2208 O O . ASN A 1 280 ? -23.330 -5.988 13.001 1.00 96.06 280 ASN A O 1
ATOM 2212 N N . GLU A 1 281 ? -21.395 -4.852 13.035 1.00 97.44 281 GLU A N 1
ATOM 2213 C CA . GLU A 1 281 ? -21.606 -4.092 11.800 1.00 97.44 281 GLU A CA 1
ATOM 2214 C C . GLU A 1 281 ? -20.838 -4.698 10.625 1.00 97.44 281 GLU A C 1
ATOM 2216 O O . GLU A 1 281 ? -21.362 -4.798 9.521 1.00 97.44 281 GLU A O 1
ATOM 2221 N N . TYR A 1 282 ? -19.618 -5.179 10.878 1.00 97.31 282 TYR A N 1
ATOM 2222 C CA . TYR A 1 282 ? -18.730 -5.684 9.831 1.00 97.31 282 TYR A CA 1
ATOM 2223 C C . TYR A 1 282 ? -18.588 -7.208 9.796 1.00 97.31 282 TYR A C 1
ATOM 2225 O O . TYR A 1 282 ? -17.867 -7.730 8.948 1.00 97.31 282 TYR A O 1
ATOM 2233 N N . GLY A 1 283 ? -19.204 -7.934 10.733 1.00 97.44 283 GLY A N 1
ATOM 2234 C CA . GLY A 1 283 ? -19.084 -9.392 10.858 1.00 97.44 283 GLY A CA 1
ATOM 2235 C C . GLY A 1 283 ? -17.695 -9.885 11.286 1.00 97.44 283 GLY A C 1
ATOM 2236 O O . GLY A 1 283 ? -17.505 -11.078 11.514 1.00 97.44 283 GLY A O 1
ATOM 2237 N N . VAL A 1 284 ? -16.718 -8.985 11.428 1.00 96.94 284 VAL A N 1
ATOM 2238 C CA . VAL A 1 284 ? -15.345 -9.277 11.850 1.00 96.94 284 VAL A CA 1
ATOM 2239 C C . VAL A 1 284 ? -14.898 -8.288 12.929 1.00 96.94 284 VAL A C 1
ATOM 2241 O O . VAL A 1 284 ? -15.326 -7.132 12.914 1.00 96.94 284 VAL A O 1
ATOM 2244 N N . PRO A 1 285 ? -14.037 -8.694 13.879 1.00 98.06 285 PRO A N 1
ATOM 2245 C CA . PRO A 1 285 ? -13.483 -7.763 14.853 1.00 98.06 285 PRO A CA 1
ATOM 2246 C C . PRO A 1 285 ? -12.656 -6.684 14.163 1.00 98.06 285 PRO A C 1
ATOM 2248 O O . PRO A 1 285 ? -11.738 -7.012 13.414 1.00 98.06 285 PRO A O 1
ATOM 2251 N N . CYS A 1 286 ? -12.946 -5.419 14.458 1.00 98.12 286 CYS A N 1
ATOM 2252 C CA . CYS A 1 286 ? -12.204 -4.267 13.953 1.00 98.12 286 CYS A CA 1
ATOM 2253 C C . CYS A 1 286 ? -11.593 -3.460 15.102 1.00 98.12 286 CYS A C 1
ATOM 2255 O O . CYS A 1 286 ? -12.127 -3.428 16.214 1.00 98.12 286 CYS A O 1
ATOM 2257 N N . THR A 1 287 ? -10.482 -2.788 14.819 1.00 97.56 287 THR A N 1
ATOM 2258 C CA . THR A 1 287 ? -9.815 -1.859 15.729 1.00 97.56 287 THR A CA 1
ATOM 2259 C C . THR A 1 287 ? -9.470 -0.587 14.979 1.00 97.56 287 THR A C 1
ATOM 2261 O O . THR A 1 287 ? -9.142 -0.615 13.793 1.00 97.56 287 THR A O 1
ATOM 2264 N N . TRP A 1 288 ? -9.518 0.537 15.680 1.00 97.88 288 TRP A N 1
ATOM 2265 C CA . TRP A 1 288 ? -8.995 1.782 15.145 1.00 97.88 288 TRP A CA 1
ATOM 2266 C C . TRP A 1 288 ? -7.468 1.735 15.105 1.00 97.88 288 TRP A C 1
ATOM 2268 O O . TRP A 1 288 ? -6.817 1.300 16.059 1.00 97.88 288 TRP A O 1
ATOM 2278 N N . HIS A 1 289 ? -6.922 2.190 13.989 1.00 97.00 289 HIS A N 1
ATOM 2279 C CA . HIS A 1 289 ? -5.511 2.384 13.737 1.00 97.00 289 HIS A CA 1
ATOM 2280 C C . HIS A 1 289 ? -5.242 3.873 13.532 1.00 97.00 289 HIS A C 1
ATOM 2282 O O . HIS A 1 289 ? -5.878 4.511 12.695 1.00 97.00 289 HIS A O 1
ATOM 2288 N N . HIS A 1 290 ? -4.302 4.426 14.293 1.00 96.44 290 HIS A N 1
ATOM 2289 C CA . HIS A 1 290 ? -3.841 5.800 14.124 1.00 96.44 290 HIS A CA 1
ATOM 2290 C C . HIS A 1 290 ? -2.925 5.909 12.907 1.00 96.44 290 HIS A C 1
ATOM 2292 O O . HIS A 1 290 ? -1.884 5.250 12.878 1.00 96.44 290 HIS A O 1
ATOM 2298 N N . ASP A 1 291 ? -3.289 6.755 11.949 1.00 93.50 291 ASP A N 1
ATOM 2299 C CA . ASP A 1 291 ? -2.498 7.004 10.744 1.00 93.50 291 ASP A CA 1
ATOM 2300 C C . ASP A 1 291 ? -1.314 7.947 11.012 1.00 93.50 291 ASP A C 1
ATOM 2302 O O . ASP A 1 291 ? -1.287 8.660 12.018 1.00 93.50 291 ASP A O 1
ATOM 2306 N N . ASN A 1 292 ? -0.335 7.991 10.108 1.00 87.38 292 ASN A N 1
ATOM 2307 C CA . ASN A 1 292 ? 0.778 8.945 10.197 1.00 87.38 292 ASN A CA 1
ATOM 2308 C C . ASN A 1 292 ? 0.306 10.413 10.140 1.00 87.38 292 ASN A C 1
ATOM 2310 O O . ASN A 1 292 ? 0.939 11.275 10.746 1.00 87.38 292 ASN A O 1
ATOM 2314 N N . VAL A 1 293 ? -0.827 10.695 9.489 1.00 88.31 293 VAL A N 1
ATOM 2315 C CA . VAL A 1 293 ? -1.444 12.027 9.474 1.00 88.31 293 VAL A CA 1
ATOM 2316 C C . VAL A 1 293 ? -2.142 12.322 10.805 1.00 88.31 293 VAL A C 1
ATOM 2318 O O . VAL A 1 293 ? -3.044 11.600 11.238 1.00 88.31 293 VAL A O 1
ATOM 2321 N N . ARG A 1 294 ? -1.759 13.432 11.452 1.00 91.62 294 ARG A N 1
ATOM 2322 C CA . ARG A 1 294 ? -2.266 13.826 12.776 1.00 91.62 294 ARG A CA 1
ATOM 2323 C C . ARG A 1 294 ? -3.793 13.909 12.821 1.00 91.62 294 ARG A C 1
ATOM 2325 O O . ARG A 1 294 ? -4.417 14.679 12.091 1.00 91.62 294 ARG A O 1
ATOM 2332 N N . GLY A 1 295 ? -4.386 13.141 13.737 1.00 94.00 295 GLY A N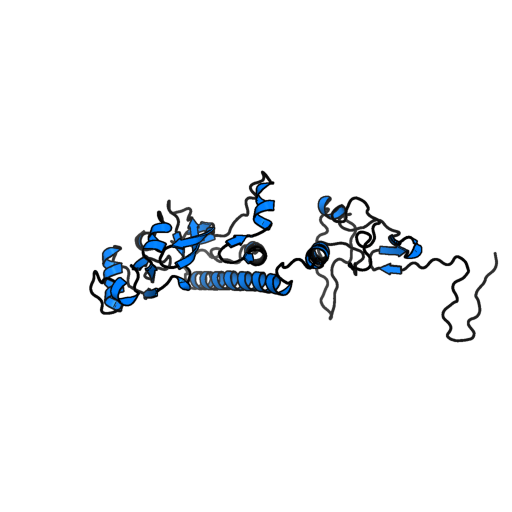 1
ATOM 2333 C CA . GLY A 1 295 ? -5.831 13.097 13.965 1.00 94.00 295 GLY A CA 1
ATOM 2334 C C . GLY A 1 295 ? -6.606 12.218 12.986 1.00 94.00 295 GLY A C 1
ATOM 2335 O O . GLY A 1 295 ? -7.828 12.163 13.087 1.00 94.00 295 GLY A O 1
ATOM 2336 N N . ARG A 1 296 ? -5.953 11.524 12.049 1.00 96.56 296 ARG A N 1
ATOM 2337 C CA . ARG A 1 296 ? -6.622 10.607 11.120 1.00 96.56 296 ARG A CA 1
ATOM 2338 C C . ARG A 1 296 ? -6.570 9.174 11.655 1.00 96.56 296 ARG A C 1
ATOM 2340 O O . ARG A 1 296 ? -5.509 8.680 12.027 1.00 96.56 296 ARG A O 1
ATOM 2347 N N . LEU A 1 297 ? -7.718 8.503 11.718 1.00 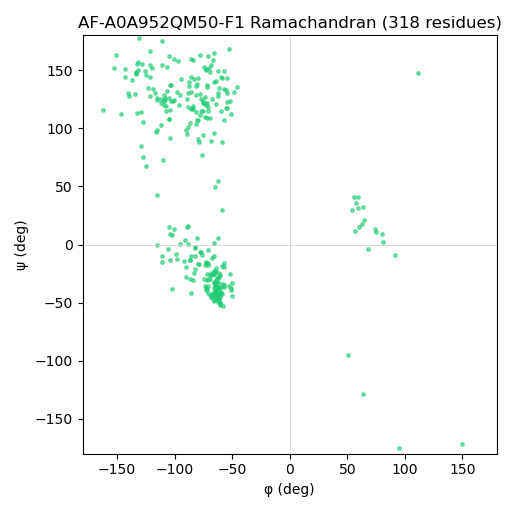97.56 297 LEU A N 1
ATOM 2348 C CA . LEU A 1 297 ? -7.813 7.102 12.125 1.00 97.56 297 LEU A CA 1
ATOM 2349 C C . LEU A 1 297 ? -8.525 6.277 11.057 1.00 97.56 297 LEU A C 1
ATOM 2351 O O . LEU A 1 297 ? -9.471 6.740 10.416 1.00 97.56 297 LEU A O 1
ATOM 2355 N N . TYR A 1 298 ? -8.089 5.028 10.934 1.00 97.88 298 TYR A N 1
ATOM 2356 C CA . TYR A 1 298 ? -8.681 4.020 10.066 1.00 97.88 298 TYR A CA 1
ATOM 2357 C C . TYR A 1 298 ? -9.226 2.869 10.894 1.00 97.88 298 TYR A C 1
ATOM 2359 O O . TYR A 1 298 ? -8.526 2.326 11.748 1.00 97.88 298 TYR A O 1
ATOM 2367 N N . LEU A 1 299 ? -10.469 2.475 10.645 1.00 98.25 299 LEU A N 1
ATOM 2368 C CA . LEU A 1 299 ? -11.028 1.263 11.222 1.00 98.25 299 LEU A CA 1
ATOM 2369 C C . LEU A 1 299 ? -10.602 0.087 10.346 1.00 98.25 299 LEU A C 1
ATOM 2371 O O . LEU A 1 299 ? -10.973 0.022 9.177 1.00 98.25 299 LEU A O 1
ATOM 2375 N N . VAL A 1 300 ? -9.817 -0.834 10.898 1.00 98.19 300 VAL A N 1
ATOM 2376 C CA . VAL A 1 300 ? -9.255 -1.976 10.160 1.00 98.19 300 VAL A CA 1
ATOM 2377 C C . VAL A 1 300 ? -9.547 -3.291 10.887 1.00 98.19 300 VAL A C 1
ATOM 2379 O O . VAL A 1 300 ? -9.717 -3.280 12.111 1.00 98.19 300 VAL A O 1
ATOM 2382 N N . PRO A 1 301 ? -9.587 -4.441 10.188 1.00 98.44 301 PRO A N 1
ATOM 2383 C CA . PRO A 1 301 ? -9.724 -5.741 10.833 1.00 98.44 301 PRO A CA 1
ATOM 2384 C C . PRO A 1 301 ? -8.642 -5.978 11.896 1.00 98.44 301 PRO A C 1
ATOM 2386 O O . PRO A 1 301 ? -7.444 -5.793 11.664 1.00 98.44 301 PRO A O 1
ATOM 2389 N N . SER A 1 302 ? -9.059 -6.398 13.087 1.00 97.75 302 SER A N 1
ATOM 2390 C CA . SER A 1 302 ? -8.182 -6.586 14.245 1.00 97.75 302 SER A CA 1
ATOM 2391 C C . SER A 1 302 ? -7.166 -7.703 14.031 1.00 97.75 302 SER A C 1
ATOM 2393 O O . SER A 1 302 ? -6.052 -7.621 14.544 1.00 97.75 302 SER A O 1
ATOM 2395 N N . ASP A 1 303 ? -7.520 -8.751 13.286 1.00 97.81 303 ASP A N 1
ATOM 2396 C CA . ASP A 1 303 ? -6.604 -9.838 12.938 1.00 97.81 303 ASP A CA 1
ATOM 2397 C C . ASP A 1 303 ? -5.480 -9.357 12.008 1.00 97.81 303 ASP A C 1
ATOM 2399 O O . ASP A 1 303 ? -4.309 -9.637 12.277 1.00 97.81 303 ASP A O 1
ATOM 2403 N N . LEU A 1 304 ? -5.812 -8.550 10.996 1.00 97.44 304 LEU A N 1
ATOM 2404 C CA . LEU A 1 304 ? -4.842 -7.878 10.133 1.00 97.44 304 LEU A CA 1
ATOM 2405 C C . LEU A 1 304 ? -3.939 -6.935 10.940 1.00 97.44 304 LEU A C 1
ATOM 2407 O O . LEU A 1 304 ? -2.713 -7.026 10.864 1.00 97.44 304 LEU A O 1
ATOM 2411 N N . HIS A 1 305 ? -4.533 -6.072 11.768 1.00 97.12 305 HIS A N 1
ATOM 2412 C CA . HIS A 1 305 ? -3.792 -5.120 12.595 1.00 97.12 305 HIS A CA 1
ATOM 2413 C C . HIS A 1 305 ? -2.857 -5.809 13.601 1.00 97.12 305 HIS A C 1
ATOM 2415 O O . HIS A 1 305 ? -1.750 -5.342 13.859 1.00 97.12 305 HIS A O 1
ATOM 2421 N N . ASN A 1 306 ? -3.267 -6.940 14.178 1.00 96.50 306 ASN A N 1
ATOM 2422 C CA . ASN A 1 306 ? -2.424 -7.701 15.099 1.00 96.50 306 ASN A CA 1
ATOM 2423 C C . ASN A 1 306 ? -1.271 -8.416 14.388 1.00 96.50 306 ASN A C 1
ATOM 2425 O O . ASN A 1 306 ? -0.208 -8.580 14.984 1.00 96.50 306 ASN A O 1
ATOM 2429 N N . ARG A 1 307 ? -1.450 -8.816 13.124 1.00 96.50 307 ARG A N 1
ATOM 2430 C CA . ARG A 1 307 ? -0.429 -9.529 12.347 1.00 96.50 307 ARG A CA 1
ATOM 2431 C C . ARG A 1 307 ? 0.779 -8.661 11.990 1.00 96.50 307 ARG A C 1
ATOM 2433 O O . ARG A 1 307 ? 1.869 -9.198 11.821 1.00 96.50 307 ARG A O 1
ATOM 2440 N N . VAL A 1 308 ? 0.599 -7.343 11.911 1.00 93.75 308 VAL A N 1
ATOM 2441 C CA . VAL A 1 308 ? 1.675 -6.379 11.612 1.00 93.75 308 VAL A CA 1
ATOM 2442 C C . VAL A 1 308 ? 2.423 -5.874 12.852 1.00 93.75 308 VAL A C 1
ATOM 2444 O O . VAL A 1 308 ? 3.367 -5.094 12.725 1.00 93.75 308 VAL A O 1
ATOM 2447 N N . LYS A 1 309 ? 2.057 -6.343 14.054 1.00 91.88 309 LYS A N 1
ATOM 2448 C CA . LYS A 1 309 ? 2.760 -5.990 15.292 1.00 91.88 309 LYS A CA 1
ATOM 2449 C C . LYS A 1 309 ? 4.171 -6.612 15.342 1.00 91.88 309 LYS A C 1
ATOM 2451 O O . LYS A 1 309 ? 4.363 -7.732 14.871 1.00 91.88 309 LYS A O 1
ATOM 2456 N N . PRO A 1 310 ? 5.150 -5.946 15.984 1.00 92.19 310 PRO A N 1
ATOM 2457 C CA . PRO A 1 310 ? 5.043 -4.631 16.612 1.00 92.19 310 PRO A CA 1
ATOM 2458 C C . PRO A 1 310 ? 5.175 -3.491 15.591 1.00 92.19 310 PRO A C 1
ATOM 2460 O O . PRO A 1 310 ? 6.167 -3.400 14.864 1.00 92.19 310 PRO A O 1
ATOM 2463 N N . HIS A 1 311 ? 4.217 -2.568 15.616 1.00 91.75 311 HIS A N 1
ATOM 2464 C CA . HIS A 1 311 ? 4.260 -1.306 14.883 1.00 91.75 311 HIS A CA 1
ATOM 2465 C C . HIS A 1 311 ? 3.874 -0.140 15.795 1.00 91.75 311 HIS A C 1
ATOM 2467 O O . HIS A 1 311 ? 3.199 -0.319 16.810 1.00 91.75 311 HIS A O 1
ATOM 2473 N N . ILE A 1 312 ? 4.336 1.056 15.444 1.00 86.19 312 ILE A N 1
ATOM 2474 C CA . ILE A 1 312 ? 3.853 2.308 16.015 1.00 86.19 312 ILE A CA 1
ATOM 2475 C C . ILE A 1 312 ? 2.666 2.750 15.164 1.00 86.19 312 ILE A C 1
ATOM 2477 O O . ILE A 1 312 ? 2.806 2.978 13.965 1.00 86.19 312 ILE A O 1
ATOM 2481 N N . GLY A 1 313 ? 1.492 2.851 15.786 1.00 78.56 313 GLY A N 1
ATOM 2482 C CA . GLY A 1 313 ? 0.420 3.672 15.229 1.00 78.56 313 GLY A CA 1
ATOM 2483 C C . GLY A 1 313 ? 0.796 5.145 15.359 1.00 78.56 313 GLY A C 1
ATOM 2484 O O . GLY A 1 313 ? 1.507 5.522 16.295 1.00 78.56 313 GLY A O 1
ATOM 2485 N N . GLY A 1 314 ? 0.293 5.988 14.464 1.00 79.06 314 GLY A N 1
ATOM 2486 C CA . GLY A 1 314 ? 0.594 7.417 14.461 1.00 79.06 314 GLY A CA 1
ATOM 2487 C C . GLY A 1 314 ? 0.262 8.146 15.763 1.00 79.06 314 GLY A C 1
ATOM 2488 O O . GLY A 1 314 ? 0.839 9.190 16.025 1.00 79.06 314 GLY A O 1
ATOM 2489 N N . GLY A 1 315 ? -0.537 7.563 16.663 1.00 79.44 315 GLY A N 1
ATOM 2490 C CA . GLY A 1 315 ? -0.815 8.127 17.983 1.00 79.44 315 GLY A CA 1
ATOM 2491 C C . GLY A 1 315 ? 0.455 8.533 18.735 1.00 79.44 315 GLY A C 1
ATOM 2492 O O . GLY A 1 315 ? 0.522 9.650 19.226 1.00 79.44 315 GLY A O 1
ATOM 2493 N N . LYS A 1 316 ? 1.518 7.711 18.738 1.00 81.31 316 LYS A N 1
ATOM 2494 C CA . LYS A 1 316 ? 2.784 8.127 19.380 1.00 81.31 316 LYS A CA 1
ATOM 2495 C C . LYS A 1 316 ? 3.440 9.319 18.682 1.00 81.31 316 LYS A C 1
ATOM 2497 O O . LYS A 1 316 ? 3.985 10.178 19.352 1.00 81.31 316 LYS A O 1
ATOM 2502 N N . THR A 1 317 ? 3.343 9.402 17.357 1.00 81.50 317 THR A N 1
ATOM 2503 C CA . THR A 1 317 ? 3.881 10.542 16.595 1.00 81.50 317 THR A CA 1
ATOM 2504 C C . THR A 1 317 ? 3.065 11.817 16.742 1.00 81.50 317 THR A C 1
ATOM 2506 O O . THR A 1 317 ? 3.552 12.885 16.407 1.00 81.50 317 THR A O 1
ATOM 2509 N N . TRP A 1 318 ? 1.816 11.731 17.204 1.00 83.69 318 TRP A N 1
ATOM 2510 C CA . TRP A 1 318 ? 0.975 12.913 17.402 1.00 83.69 318 TRP A CA 1
ATOM 2511 C C . TRP A 1 318 ? 1.261 13.618 18.730 1.00 83.69 318 TRP A C 1
ATOM 2513 O O . TRP A 1 318 ? 0.887 14.782 18.886 1.00 83.69 318 TRP A O 1
ATOM 2523 N N . TYR A 1 319 ? 1.861 12.897 19.679 1.00 83.00 319 TYR A N 1
ATOM 2524 C CA . TYR A 1 319 ? 2.066 13.335 21.061 1.00 83.00 319 TYR A CA 1
ATOM 2525 C C . TYR A 1 319 ? 3.530 13.594 21.421 1.00 83.00 319 TYR A C 1
ATOM 2527 O O . TYR A 1 319 ? 3.783 14.142 22.491 1.00 83.00 319 TYR A O 1
ATOM 2535 N N . GLU A 1 320 ? 4.459 13.213 20.545 1.00 76.75 320 GLU A N 1
ATOM 2536 C CA . GLU A 1 320 ? 5.894 13.520 20.628 1.00 76.75 320 GLU A CA 1
ATOM 2537 C C . GLU A 1 320 ? 6.260 14.660 19.678 1.00 76.75 320 GLU A C 1
ATOM 2539 O O . GLU A 1 320 ? 7.010 15.558 20.112 1.00 76.75 320 GLU A O 1
#

pLDDT: mean 73.33, std 18.87, range [32.06, 98.44]